Protein AF-A0A061R169-F1 (afdb_monomer)

Radius of gyration: 28.67 Å; Cα contacts (8 Å, |Δi|>4): 172; chains: 1; bounding box: 81×71×69 Å

Sequence (215 aa):
MASSGCDYGETTRTGFRELEKRYQLKREQIFRKRNGRQYGAGHRTCPTDFSDVLDLSLLELPDGESRASIDFSSSCPPTGLEDNRNNIPPSMKTAALLAAQHHVFSHTLPQFPGPVFSFRKLPGLYVFLRAVPPGLQGELLDCCLNWFPEPPSHSNHSARHGHLPGLWEAALRDLHLRQSERRVETTGTCGADKPRGLSNSVAWEPGVCYGCGCR

Solvent-accessible surface area (backbone atoms only — not comparable to full-atom values): 14438 Å² total; per-residue (Å²): 137,84,83,80,73,79,74,73,71,77,70,75,75,46,73,63,60,54,51,53,62,57,64,47,88,46,71,46,74,39,72,44,77,58,96,90,42,76,43,84,72,50,71,45,75,53,88,68,82,57,87,88,57,81,52,70,75,75,68,61,60,95,77,81,68,76,90,44,83,72,69,83,82,64,92,72,84,86,86,82,84,83,89,86,79,87,82,67,58,72,70,57,56,48,38,54,51,48,36,61,75,54,44,56,42,65,43,83,48,98,92,45,97,38,56,32,36,36,34,71,88,42,80,92,50,73,48,64,47,74,76,59,54,73,74,55,46,53,54,51,50,49,38,58,60,63,49,58,61,28,67,92,47,84,48,87,58,31,81,80,68,40,80,60,72,59,62,48,63,31,54,79,63,48,34,40,85,49,79,68,76,77,74,76,75,77,73,87,66,97,64,97,72,84,85,90,72,84,79,80,78,77,52,78,40,75,57,77,78,79,68,79,85,81,126

pLDDT: mean 75.93, std 19.82, range [36.94, 97.19]

Foldseek 3Di:
DDPPPPPPPPPPQDPVNVVVVLQPWDKDFDWDDDPNDIDGPDIDTDDRDCLLPADCVLQDDPPPPPPDVVVPVDDDDDDDDDDDDPPDPPSSVSNVVSCVVFVKDWDDDPVAPFIKIDTPVDPPDIDTPCRDPPVVVVVVVCCVQQPCLAPPHDDPCCVPPNGDHPPVVLVVQQWDKDQPPPPPPPPDDPDDDDDPDPDRDIDTDHDPPPPPPPD

Secondary structure (DSSP, 8-state):
--------------HHHHHHHHHSPPEEEEEEEETTEEEEEEEEEPPPP-TTS--GGGG--TTS-------TTS--------S--TTS-HHHHHHHHHHHHHTEEEEEETTEEEEEEEETTEEEEEEETT-S-HHHHHHHHHHHHHTTTSTTS--TTHHHH-----HHHHHHTTEEEE------------------------EEEE---------

Organism: NCBI:txid582737

Structure (mmCIF, N/CA/C/O backbone):
data_AF-A0A061R169-F1
#
_entry.id   AF-A0A061R169-F1
#
loop_
_atom_site.group_PDB
_atom_site.id
_atom_site.type_symbol
_atom_site.label_atom_id
_atom_site.label_alt_id
_atom_site.label_comp_id
_atom_site.label_asym_id
_atom_site.label_entity_id
_atom_site.label_seq_id
_atom_site.pdbx_PDB_ins_code
_atom_site.Cartn_x
_atom_site.Cartn_y
_atom_site.Cartn_z
_atom_site.occupancy
_atom_site.B_iso_or_equiv
_atom_site.auth_seq_id
_atom_site.auth_comp_id
_atom_site.auth_asym_id
_atom_site.auth_atom_id
_atom_site.pdbx_PDB_model_num
ATOM 1 N N . MET A 1 1 ? 18.051 -9.620 52.673 1.00 50.09 1 MET A N 1
ATOM 2 C CA . MET A 1 1 ? 17.846 -10.174 51.318 1.00 50.09 1 MET A CA 1
ATOM 3 C C . MET A 1 1 ? 17.164 -9.104 50.483 1.00 50.09 1 MET A C 1
ATOM 5 O O . MET A 1 1 ? 15.976 -8.882 50.656 1.00 50.09 1 MET A O 1
ATOM 9 N N . ALA A 1 2 ? 17.934 -8.356 49.692 1.00 44.12 2 ALA A N 1
ATOM 10 C CA . ALA A 1 2 ? 17.410 -7.279 48.858 1.00 44.12 2 ALA A CA 1
ATOM 11 C C . ALA A 1 2 ? 16.985 -7.864 47.507 1.00 44.12 2 ALA A C 1
ATOM 13 O O . ALA A 1 2 ? 17.826 -8.304 46.726 1.00 44.12 2 ALA A O 1
ATOM 14 N N . SER A 1 3 ? 15.675 -7.905 47.264 1.00 50.88 3 SER A N 1
ATOM 15 C CA . SER A 1 3 ? 15.110 -8.181 45.946 1.00 50.88 3 SER A CA 1
ATOM 16 C C . SER A 1 3 ? 15.385 -6.966 45.066 1.00 50.88 3 SER A C 1
ATOM 18 O O . SER A 1 3 ? 14.642 -5.987 45.101 1.00 50.88 3 SER A O 1
ATOM 20 N N . SER A 1 4 ? 16.495 -7.006 44.328 1.00 58.75 4 SER A N 1
ATOM 21 C CA . SER A 1 4 ? 16.785 -6.071 43.244 1.00 58.75 4 SER A CA 1
ATOM 22 C C . SER A 1 4 ? 15.788 -6.352 42.121 1.00 58.75 4 SER A C 1
ATOM 24 O O . SER A 1 4 ? 16.035 -7.150 41.221 1.00 58.75 4 SER A O 1
ATOM 26 N N . GLY A 1 5 ? 14.600 -5.762 42.247 1.00 49.97 5 GLY A N 1
ATOM 27 C CA . GLY A 1 5 ? 13.663 -5.641 41.147 1.00 49.97 5 GLY A CA 1
ATOM 28 C C . GLY A 1 5 ? 14.313 -4.734 40.119 1.00 49.97 5 GLY A C 1
ATOM 29 O O . GLY A 1 5 ? 14.394 -3.525 40.319 1.00 49.97 5 GLY A O 1
ATOM 30 N N . CYS A 1 6 ? 14.830 -5.329 39.050 1.00 42.22 6 CYS A N 1
ATOM 31 C CA . CYS A 1 6 ? 15.111 -4.628 37.812 1.00 42.22 6 CYS A CA 1
ATOM 32 C C . CYS A 1 6 ? 13.766 -4.139 37.269 1.00 42.22 6 CYS A C 1
ATOM 34 O O . CYS A 1 6 ? 13.093 -4.821 36.498 1.00 42.22 6 CYS A O 1
ATOM 36 N N . ASP A 1 7 ? 13.366 -2.970 37.760 1.00 47.97 7 ASP A N 1
ATOM 37 C CA . ASP A 1 7 ? 12.334 -2.129 37.189 1.00 47.97 7 ASP A CA 1
ATOM 38 C C . ASP A 1 7 ? 12.797 -1.806 35.765 1.00 47.97 7 ASP A C 1
ATOM 40 O O . ASP A 1 7 ? 13.638 -0.933 35.531 1.00 47.97 7 ASP A O 1
ATOM 44 N N . TYR A 1 8 ? 12.374 -2.636 34.808 1.00 55.66 8 TYR A N 1
ATOM 45 C CA . TYR A 1 8 ? 12.503 -2.344 33.389 1.00 55.66 8 TYR A CA 1
ATOM 46 C C . TYR A 1 8 ? 11.635 -1.122 33.160 1.00 55.66 8 TYR A C 1
ATOM 48 O O . TYR A 1 8 ? 10.447 -1.272 32.880 1.00 55.66 8 TYR A O 1
ATOM 56 N N . GLY A 1 9 ? 12.244 0.054 33.354 1.00 52.53 9 GLY A N 1
ATOM 57 C CA . GLY A 1 9 ? 11.595 1.349 33.273 1.00 52.53 9 GLY A CA 1
ATOM 58 C C . GLY A 1 9 ? 10.610 1.320 32.127 1.00 52.53 9 GLY A C 1
ATOM 59 O O . GLY A 1 9 ? 10.998 1.116 30.973 1.00 52.53 9 GLY A O 1
ATOM 60 N N . GLU A 1 10 ? 9.335 1.404 32.488 1.00 57.38 10 GLU A N 1
ATOM 61 C CA . GLU A 1 10 ? 8.213 1.401 31.577 1.00 57.38 10 GLU A CA 1
ATOM 62 C C . GLU A 1 10 ? 8.417 2.603 30.659 1.00 57.38 10 GLU A C 1
ATOM 64 O O . GLU A 1 10 ? 8.040 3.725 30.986 1.00 57.38 10 GLU A O 1
ATOM 69 N N . THR A 1 11 ? 9.147 2.405 29.551 1.00 65.06 11 THR A N 1
ATOM 70 C CA . THR A 1 11 ? 9.430 3.470 28.593 1.00 65.06 11 THR A CA 1
ATOM 71 C C . THR A 1 11 ? 8.071 3.957 28.162 1.00 65.06 11 THR A C 1
ATOM 73 O O . THR A 1 11 ? 7.356 3.205 27.487 1.00 65.06 11 THR A O 1
ATOM 76 N N . THR A 1 12 ? 7.705 5.151 28.623 1.00 63.66 12 THR A N 1
ATOM 77 C CA . THR A 1 12 ? 6.383 5.731 28.448 1.00 63.66 12 THR A CA 1
ATOM 78 C C . THR A 1 12 ? 6.026 5.552 26.986 1.00 63.66 12 THR A C 1
ATOM 80 O O . THR A 1 12 ? 6.732 6.052 26.103 1.00 63.66 12 THR A O 1
ATOM 83 N N . ARG A 1 13 ? 5.033 4.700 26.707 1.00 68.75 13 ARG A N 1
ATOM 84 C CA . ARG A 1 13 ? 4.672 4.407 25.324 1.00 68.75 13 ARG A CA 1
ATOM 85 C C . ARG A 1 13 ? 4.279 5.734 24.701 1.00 68.75 13 ARG A C 1
ATOM 87 O O . ARG A 1 13 ? 3.367 6.404 25.167 1.00 68.75 13 ARG A O 1
ATOM 94 N N . THR A 1 14 ? 5.019 6.144 23.679 1.00 86.19 14 THR A N 1
ATOM 95 C CA . THR A 1 14 ? 4.648 7.333 22.924 1.00 86.19 14 THR A CA 1
ATOM 96 C C . THR A 1 14 ? 3.290 7.068 22.279 1.00 86.19 14 THR A C 1
ATOM 98 O O . THR A 1 14 ? 3.020 5.935 21.870 1.00 86.19 14 THR A O 1
ATOM 101 N N . GLY A 1 15 ? 2.447 8.095 22.141 1.00 87.81 15 GLY A N 1
ATOM 102 C CA . GLY A 1 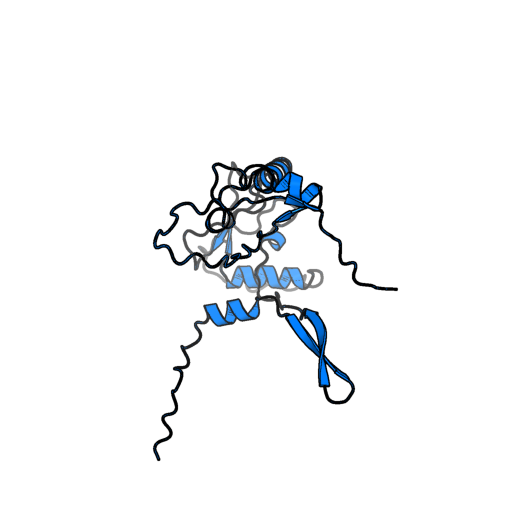15 ? 1.143 7.936 21.480 1.00 87.81 15 GLY A CA 1
ATOM 103 C C . GLY A 1 15 ? 1.262 7.289 20.091 1.00 87.81 15 GLY A C 1
ATOM 104 O O . GLY A 1 15 ? 0.416 6.491 19.702 1.00 87.81 15 GLY A O 1
ATOM 105 N N . PHE A 1 16 ? 2.379 7.524 19.389 1.00 90.12 16 PHE A N 1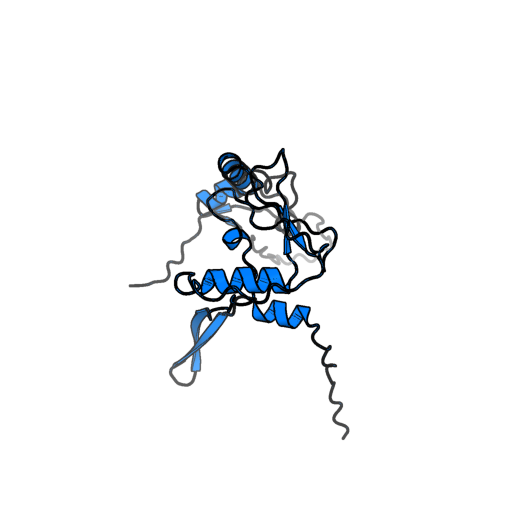
ATOM 106 C CA . PHE A 1 16 ? 2.706 6.843 18.134 1.00 90.12 16 PHE A CA 1
ATOM 107 C C . PHE A 1 16 ? 2.802 5.315 18.280 1.00 90.12 16 PHE A C 1
ATOM 109 O O . PHE A 1 16 ? 2.178 4.597 17.507 1.00 90.12 16 PHE A O 1
ATOM 116 N N . ARG A 1 17 ? 3.530 4.799 19.283 1.00 89.56 17 ARG A N 1
ATOM 117 C CA . ARG A 1 17 ? 3.673 3.347 19.505 1.00 89.56 17 ARG A CA 1
ATOM 118 C C . ARG A 1 17 ? 2.348 2.679 19.860 1.00 89.56 17 ARG A C 1
ATOM 120 O O . ARG A 1 17 ? 2.155 1.504 19.559 1.00 89.56 17 ARG A O 1
ATOM 127 N N . GLU A 1 18 ? 1.457 3.385 20.547 1.00 88.94 18 GLU A N 1
ATOM 128 C CA . GLU A 1 18 ? 0.130 2.859 20.873 1.00 88.94 18 GLU A CA 1
ATOM 129 C C . GLU A 1 18 ? -0.754 2.756 19.632 1.00 88.94 18 GLU A C 1
ATOM 131 O O . GLU A 1 18 ? -1.391 1.722 19.431 1.00 88.94 18 GLU A O 1
ATOM 136 N N . LEU A 1 19 ? -0.738 3.785 18.779 1.00 90.81 19 LEU A N 1
ATOM 137 C CA . LEU A 1 19 ? -1.451 3.786 17.502 1.00 90.81 19 LEU A CA 1
ATOM 138 C C . LEU A 1 19 ? -0.885 2.738 16.536 1.00 90.81 19 LEU A C 1
ATOM 140 O O . LEU A 1 19 ? -1.644 1.941 15.995 1.00 90.81 19 LEU A O 1
ATOM 144 N N . GLU A 1 20 ? 0.437 2.648 16.385 1.00 92.06 20 GLU A N 1
ATOM 145 C CA . GLU A 1 20 ? 1.092 1.616 15.569 1.00 92.06 20 GLU A CA 1
ATOM 146 C C . GLU A 1 20 ? 0.648 0.207 15.996 1.00 92.06 20 GLU A C 1
ATOM 148 O O . GLU A 1 20 ? 0.189 -0.589 15.175 1.00 92.06 20 GLU A O 1
ATOM 153 N N . LYS A 1 21 ? 0.685 -0.086 17.304 1.00 90.94 21 LYS A N 1
ATOM 154 C CA . LYS A 1 21 ? 0.223 -1.374 17.850 1.00 90.94 21 LYS A CA 1
ATOM 155 C C . LYS A 1 21 ? -1.276 -1.607 17.691 1.00 90.94 21 LYS A C 1
ATOM 157 O O . LYS A 1 21 ? -1.704 -2.763 17.670 1.00 90.94 21 LYS A O 1
ATOM 162 N N . ARG A 1 22 ? -2.084 -0.546 17.643 1.00 90.88 22 ARG A N 1
ATOM 163 C CA . ARG A 1 22 ? -3.529 -0.643 17.408 1.00 90.88 22 ARG A CA 1
ATOM 164 C C . ARG A 1 22 ? -3.810 -1.143 15.992 1.00 90.88 22 ARG A C 1
ATOM 166 O O . ARG A 1 22 ? -4.624 -2.052 15.859 1.00 90.88 22 ARG A O 1
ATOM 173 N N . TYR A 1 23 ? -3.110 -0.609 14.988 1.00 93.25 23 TYR A N 1
ATOM 174 C CA . TYR A 1 23 ? -3.346 -0.938 13.575 1.00 93.25 23 TYR A CA 1
ATOM 175 C C . TYR A 1 23 ? -2.537 -2.123 13.044 1.00 93.25 23 TYR A C 1
ATOM 177 O O . TYR A 1 23 ? -2.836 -2.640 11.967 1.00 93.25 23 TYR A O 1
ATOM 185 N N . GLN A 1 24 ? -1.527 -2.588 13.779 1.00 94.19 24 GLN A N 1
ATOM 186 C CA . GLN A 1 24 ? -0.780 -3.781 13.397 1.00 94.19 24 GLN A CA 1
ATOM 187 C C . GLN A 1 24 ? -1.698 -5.014 13.345 1.00 94.19 24 GLN A C 1
ATOM 189 O O . GLN A 1 24 ? -2.482 -5.261 14.263 1.00 94.19 24 GLN A O 1
ATOM 194 N N . LEU A 1 25 ? -1.580 -5.819 12.282 1.00 92.00 25 LEU A N 1
ATOM 195 C CA . LEU A 1 25 ? -2.362 -7.045 12.120 1.00 92.00 25 LEU A CA 1
ATOM 196 C C . LEU A 1 25 ? -2.095 -8.013 13.282 1.00 92.00 25 LEU A C 1
ATOM 198 O O . LEU A 1 25 ? -0.978 -8.511 13.445 1.00 92.00 25 LEU A O 1
ATOM 202 N N . LYS A 1 26 ? -3.132 -8.320 14.067 1.00 91.44 26 LYS A N 1
ATOM 203 C CA . LYS A 1 26 ? -3.029 -9.238 15.207 1.00 91.44 26 LYS A CA 1
ATOM 204 C C . LYS A 1 26 ? -3.331 -10.662 14.765 1.00 91.44 26 LYS A C 1
ATOM 206 O O . LYS A 1 26 ? -4.420 -10.962 14.276 1.00 91.44 26 LYS A O 1
ATOM 211 N N . ARG A 1 27 ? -2.354 -11.548 14.958 1.00 94.31 27 ARG A N 1
ATOM 212 C CA . ARG A 1 27 ? -2.506 -12.993 14.773 1.00 94.31 27 ARG A CA 1
ATOM 213 C C . ARG A 1 27 ? -2.386 -13.680 16.125 1.00 94.31 27 ARG A C 1
ATOM 215 O O . ARG A 1 27 ? -1.347 -13.601 16.771 1.00 94.31 27 ARG A O 1
ATOM 222 N N . GLU A 1 28 ? -3.447 -14.356 16.537 1.00 94.31 28 GLU A N 1
ATOM 223 C CA . GLU A 1 28 ? -3.493 -15.149 17.760 1.00 94.31 28 GLU A CA 1
ATOM 224 C C . GLU A 1 28 ? -3.199 -16.609 17.432 1.00 94.31 28 GLU A C 1
ATOM 226 O O . GLU A 1 28 ? -3.838 -17.203 16.563 1.00 94.31 28 GLU A O 1
ATOM 231 N N . GLN A 1 29 ? -2.233 -17.210 18.121 1.00 95.88 29 GLN A N 1
ATOM 232 C CA . GLN A 1 29 ? -1.982 -18.639 17.994 1.00 95.88 29 GLN A CA 1
ATOM 233 C C . GLN A 1 29 ? -3.072 -19.414 18.743 1.00 95.88 29 GLN A C 1
ATOM 235 O O . GLN A 1 29 ? -3.263 -19.247 19.946 1.00 95.88 29 GLN A O 1
ATOM 240 N N . ILE A 1 30 ? -3.788 -20.281 18.031 1.00 96.44 30 ILE A N 1
ATOM 241 C CA . ILE A 1 30 ? -4.793 -21.158 18.628 1.00 96.44 30 ILE A CA 1
ATOM 242 C C . ILE A 1 30 ? -4.061 -22.365 19.199 1.00 96.44 30 ILE A C 1
ATOM 244 O O . ILE A 1 30 ? -3.432 -23.122 18.459 1.00 96.44 30 ILE A O 1
ATOM 248 N N . PHE A 1 31 ? -4.184 -22.590 20.502 1.00 95.75 31 PHE A N 1
ATOM 249 C CA . PHE A 1 31 ? -3.676 -23.796 21.146 1.00 95.75 31 PHE A CA 1
ATOM 250 C C . PHE A 1 31 ? -4.808 -24.798 21.369 1.00 95.75 31 PHE A C 1
ATOM 252 O O . PHE A 1 31 ? -5.892 -24.445 21.831 1.00 95.75 31 PHE A O 1
ATOM 259 N N . ARG A 1 32 ? -4.552 -26.072 21.068 1.00 94.62 32 ARG A N 1
ATOM 260 C CA . ARG A 1 32 ? -5.420 -27.196 21.445 1.00 94.62 32 ARG A CA 1
ATOM 261 C C . ARG A 1 32 ? -4.690 -28.081 22.441 1.00 94.62 32 ARG A C 1
ATOM 263 O O . ARG A 1 32 ? -3.473 -28.234 22.369 1.00 94.62 32 ARG A O 1
ATOM 270 N N . LYS A 1 33 ? -5.432 -28.687 23.366 1.00 96.94 33 LYS A N 1
ATOM 271 C CA . LYS A 1 33 ? -4.884 -29.620 24.355 1.00 96.94 33 LYS A CA 1
ATOM 272 C C . LYS A 1 33 ? -5.270 -31.050 23.977 1.00 96.94 33 LYS A C 1
ATOM 274 O O . LYS A 1 33 ? -6.450 -31.333 23.803 1.00 96.94 33 LYS A O 1
ATOM 279 N N . ARG A 1 34 ? -4.289 -31.951 23.864 1.00 94.25 34 ARG A N 1
ATOM 280 C CA . ARG A 1 34 ? -4.493 -33.396 23.653 1.00 94.25 34 ARG A CA 1
ATOM 281 C C . ARG A 1 34 ? -3.590 -34.163 24.613 1.00 94.25 34 ARG A C 1
ATOM 283 O O . ARG A 1 34 ? -2.396 -33.890 24.676 1.00 94.25 34 ARG A O 1
ATOM 290 N N . ASN A 1 35 ? -4.157 -35.100 25.373 1.00 94.69 35 ASN A N 1
ATOM 291 C CA . ASN A 1 35 ? -3.430 -35.924 26.351 1.00 94.69 35 ASN A CA 1
ATOM 292 C C . ASN A 1 35 ? -2.566 -35.096 27.325 1.00 94.69 35 ASN A C 1
ATOM 294 O O . ASN A 1 35 ? -1.401 -35.398 27.559 1.00 94.69 35 ASN A O 1
ATOM 298 N N . GLY A 1 36 ? -3.107 -33.987 27.837 1.00 95.31 36 GLY A N 1
ATOM 299 C CA . GLY A 1 36 ? -2.387 -33.111 28.768 1.00 95.31 36 GLY A CA 1
ATOM 300 C C . GLY A 1 36 ? -1.379 -32.147 28.128 1.00 95.31 36 GLY A C 1
ATOM 301 O O . GLY A 1 36 ? -0.997 -31.184 28.785 1.00 95.31 36 GLY A O 1
ATOM 302 N N . ARG A 1 37 ? -1.009 -32.327 26.853 1.00 94.19 37 ARG A N 1
ATOM 303 C CA . ARG A 1 37 ? -0.040 -31.480 26.138 1.00 94.19 37 ARG A CA 1
ATOM 304 C C . ARG A 1 37 ? -0.745 -30.448 25.251 1.00 94.19 37 ARG A C 1
ATOM 306 O O . ARG A 1 37 ? -1.746 -30.764 24.605 1.00 94.19 37 ARG A O 1
ATOM 313 N N . GLN A 1 38 ? -0.249 -29.210 25.253 1.00 93.81 38 GLN A N 1
ATOM 314 C CA . GLN A 1 38 ? -0.710 -28.141 24.360 1.00 93.81 38 GLN A CA 1
ATOM 315 C C . GLN A 1 38 ? 0.055 -28.201 23.036 1.00 93.81 38 GLN A C 1
ATOM 317 O O . GLN A 1 38 ? 1.274 -28.344 23.029 1.00 93.81 38 GLN A O 1
ATOM 322 N N . TYR A 1 39 ? -0.662 -28.068 21.926 1.00 94.00 39 TYR A N 1
ATOM 323 C CA . TYR A 1 39 ? -0.102 -28.019 20.580 1.00 94.00 39 TYR A CA 1
ATOM 324 C C . TYR A 1 39 ? -0.723 -26.854 19.810 1.00 94.00 39 TYR A C 1
ATOM 326 O O . TYR A 1 39 ? -1.900 -26.533 20.000 1.00 94.00 39 TYR A O 1
ATOM 334 N N . GLY A 1 40 ? 0.061 -26.227 18.933 1.00 93.81 40 GLY A N 1
ATOM 335 C CA . GLY A 1 40 ? -0.437 -25.198 18.024 1.00 93.81 40 GLY A CA 1
ATOM 336 C C . GLY A 1 40 ? -1.398 -25.810 17.006 1.00 93.81 40 GLY A C 1
ATOM 337 O O . GLY A 1 40 ? -1.033 -26.727 16.280 1.00 93.81 40 GLY A O 1
ATOM 338 N N . ALA A 1 41 ? -2.630 -25.315 16.971 1.00 92.75 41 ALA A N 1
ATOM 339 C CA . ALA A 1 41 ? -3.688 -25.767 16.073 1.00 92.75 41 ALA A CA 1
ATOM 340 C C . ALA A 1 41 ? -3.920 -24.824 14.884 1.00 92.75 41 ALA A C 1
ATOM 342 O O . ALA A 1 41 ? -4.753 -25.116 14.030 1.00 92.75 41 ALA A O 1
ATOM 343 N N . GLY A 1 42 ? -3.216 -23.693 14.845 1.00 94.12 42 GLY A N 1
ATOM 344 C CA . GLY A 1 42 ? -3.299 -22.703 13.779 1.00 94.12 42 GLY A CA 1
ATOM 345 C C . GLY A 1 42 ? -3.163 -21.285 14.315 1.00 94.12 42 GLY A C 1
ATOM 346 O O . GLY A 1 42 ? -2.804 -21.073 15.474 1.00 94.12 42 GLY A O 1
ATOM 347 N N . HIS A 1 43 ? -3.483 -20.319 13.461 1.00 96.25 43 HIS A N 1
ATOM 348 C CA . HIS A 1 43 ? -3.536 -18.908 13.815 1.00 96.25 43 HIS A CA 1
ATOM 349 C C . HIS A 1 43 ? -4.911 -18.350 13.462 1.00 96.25 43 HIS A C 1
ATOM 351 O O . HIS A 1 43 ? -5.477 -18.698 12.426 1.00 96.25 43 HIS A O 1
ATOM 357 N N . ARG A 1 44 ? -5.434 -17.472 14.310 1.00 95.19 44 ARG A N 1
ATOM 358 C CA . ARG A 1 44 ? -6.609 -16.657 14.033 1.00 95.19 44 ARG A CA 1
ATOM 359 C C . ARG A 1 44 ? -6.153 -15.233 13.770 1.00 95.19 44 ARG A C 1
ATOM 361 O O . ARG A 1 44 ? -5.452 -14.652 14.591 1.00 95.19 44 ARG A O 1
ATOM 368 N N . THR A 1 45 ? -6.563 -14.664 12.647 1.00 96.25 45 THR A N 1
ATOM 369 C CA . THR A 1 45 ? -6.403 -13.228 12.410 1.00 96.25 45 THR A CA 1
ATOM 370 C C . THR A 1 45 ? -7.564 -12.504 13.077 1.00 96.25 45 THR A C 1
ATOM 372 O O . THR A 1 45 ? -8.724 -12.797 12.783 1.00 96.25 45 THR A O 1
ATOM 375 N N . CYS A 1 46 ? -7.261 -11.591 13.993 1.00 93.06 46 CYS A N 1
ATOM 376 C CA . CYS A 1 46 ? -8.269 -10.753 14.629 1.00 93.06 46 CYS A CA 1
ATOM 377 C C . CYS A 1 46 ? -8.553 -9.537 13.737 1.00 93.06 46 CYS A C 1
ATOM 379 O O . CYS A 1 46 ? -7.613 -8.997 13.149 1.00 93.06 46 CYS A O 1
ATOM 381 N N . PRO A 1 47 ? -9.822 -9.110 13.603 1.00 93.56 47 PRO A N 1
ATOM 382 C CA . PRO A 1 47 ? -10.147 -7.915 12.838 1.00 93.56 47 PRO A CA 1
ATOM 383 C C . PRO A 1 47 ? -9.499 -6.688 13.490 1.00 93.56 47 PRO A C 1
ATOM 385 O O . PRO A 1 47 ? -9.530 -6.536 14.713 1.00 93.56 47 PRO A O 1
ATOM 388 N N . THR A 1 48 ? -8.911 -5.828 12.664 1.00 92.75 48 THR A N 1
ATOM 389 C CA . THR A 1 48 ? -8.385 -4.525 13.078 1.00 92.75 48 THR A CA 1
ATOM 390 C C . THR A 1 48 ? -9.459 -3.472 12.828 1.00 92.75 48 THR A C 1
ATOM 392 O O . THR A 1 48 ? -10.074 -3.465 11.763 1.00 92.75 48 THR A O 1
ATOM 395 N N . ASP A 1 49 ? -9.701 -2.609 13.813 1.00 88.69 49 ASP A N 1
ATOM 396 C CA . ASP A 1 49 ? -10.604 -1.470 13.655 1.00 88.69 49 ASP A CA 1
ATOM 397 C C . ASP A 1 49 ? -9.909 -0.362 12.851 1.00 88.69 49 ASP A C 1
ATOM 399 O O . ASP A 1 49 ? -8.784 0.026 13.168 1.00 88.69 49 ASP A O 1
ATOM 403 N N . PHE A 1 50 ? -10.581 0.116 11.804 1.00 90.62 50 PHE A N 1
ATOM 404 C CA . PHE A 1 50 ? -10.121 1.192 10.923 1.00 90.62 50 PHE A CA 1
ATOM 405 C C . PHE A 1 50 ? -11.082 2.389 10.928 1.00 90.62 50 PHE A C 1
ATOM 407 O O . PHE A 1 50 ? -11.008 3.241 10.049 1.00 90.62 50 PHE A O 1
ATOM 414 N N . SER A 1 51 ? -12.010 2.455 11.887 1.00 87.50 51 SER A N 1
ATOM 415 C CA . SER A 1 51 ? -13.029 3.509 11.959 1.00 87.50 51 SER A CA 1
ATOM 416 C C . SER A 1 51 ? -12.454 4.919 12.133 1.00 87.50 51 SER A C 1
ATOM 418 O O . SER A 1 51 ? -13.082 5.888 11.712 1.00 87.50 51 SER A O 1
ATOM 420 N N . ASP A 1 52 ? -11.260 5.034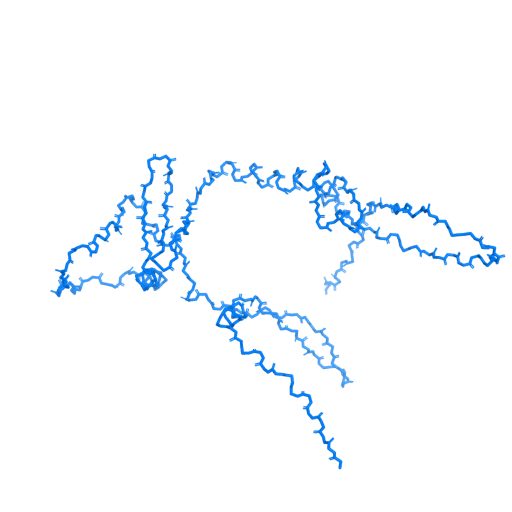 12.714 1.00 86.31 52 ASP A N 1
ATOM 421 C CA . ASP A 1 52 ? -10.500 6.273 12.894 1.00 86.31 52 ASP A CA 1
ATOM 422 C C . ASP A 1 52 ? -9.424 6.492 11.809 1.00 86.31 52 ASP A C 1
ATOM 424 O O . ASP A 1 52 ? -8.693 7.484 11.855 1.00 8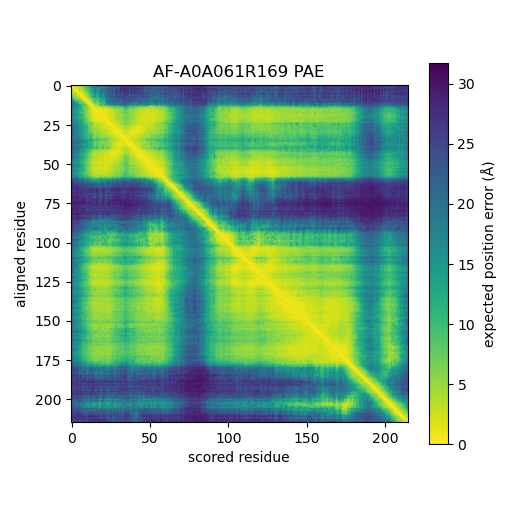6.31 52 ASP A O 1
ATOM 428 N N . VAL A 1 53 ? -9.339 5.611 10.802 1.00 90.00 53 VAL A N 1
ATOM 429 C CA . VAL A 1 53 ? -8.449 5.788 9.649 1.00 90.00 53 VAL A CA 1
ATOM 430 C C . VAL A 1 53 ? -9.131 6.649 8.594 1.00 90.00 53 VAL A C 1
ATOM 432 O O . VAL A 1 53 ? -10.221 6.353 8.109 1.00 90.00 53 VAL A O 1
ATOM 435 N N . LEU A 1 54 ? -8.453 7.728 8.210 1.00 89.31 54 LEU A N 1
ATOM 436 C CA . LEU A 1 54 ? -8.920 8.628 7.170 1.00 89.31 54 LEU A CA 1
ATOM 437 C C . LEU A 1 54 ? -8.686 8.022 5.779 1.00 89.31 54 LEU A C 1
ATOM 439 O O . LEU A 1 54 ? -7.554 7.977 5.298 1.00 89.31 54 LEU A O 1
ATOM 443 N N . ASP A 1 55 ? -9.769 7.624 5.115 1.00 89.50 55 ASP A N 1
ATOM 444 C CA . ASP A 1 55 ? -9.752 7.236 3.706 1.00 89.50 55 ASP A CA 1
ATOM 445 C C . ASP A 1 55 ? -10.059 8.445 2.810 1.00 89.50 55 ASP A C 1
ATOM 447 O O . ASP A 1 55 ? -11.201 8.894 2.690 1.00 89.50 55 ASP A O 1
ATOM 451 N N . LEU A 1 56 ? -9.014 8.982 2.180 1.00 89.44 56 LEU A N 1
ATOM 452 C CA . LEU A 1 56 ? -9.111 10.141 1.291 1.00 89.44 56 LEU A CA 1
ATOM 453 C C . LEU A 1 56 ? -9.848 9.827 -0.017 1.00 89.44 56 LEU A C 1
ATOM 455 O O . LEU A 1 56 ? -10.366 10.744 -0.648 1.00 89.44 56 LEU A O 1
ATOM 459 N N . SER A 1 57 ? -9.922 8.555 -0.425 1.00 88.25 57 SER A N 1
ATOM 460 C CA . SER A 1 57 ? -10.621 8.174 -1.657 1.00 88.25 57 SER A CA 1
ATOM 461 C C . SER A 1 57 ? -12.133 8.369 -1.543 1.00 88.25 57 SER A C 1
ATOM 463 O O . SER A 1 57 ? -12.794 8.659 -2.534 1.00 88.25 57 SER A O 1
ATOM 465 N N . LEU A 1 58 ? -12.677 8.307 -0.323 1.00 86.56 58 LEU A N 1
ATOM 466 C CA . LEU A 1 58 ? -14.091 8.571 -0.042 1.00 86.56 58 LEU A CA 1
ATOM 467 C C . LEU A 1 58 ? -14.445 10.065 -0.061 1.00 86.56 58 LEU A C 1
ATOM 469 O O . LEU A 1 58 ? -15.625 10.410 -0.000 1.00 86.56 58 LEU A O 1
ATOM 473 N N . LEU A 1 59 ? -13.441 10.946 -0.110 1.00 82.56 59 LEU A N 1
ATOM 474 C CA . LEU A 1 59 ? -13.629 12.393 -0.244 1.00 82.56 59 LEU A CA 1
ATOM 475 C C . LEU A 1 59 ? -13.708 12.831 -1.713 1.00 82.56 59 LEU A C 1
ATOM 477 O O . LEU A 1 59 ? -14.044 13.983 -1.985 1.00 82.56 59 LEU A O 1
ATOM 481 N N . GLU A 1 60 ? -13.422 11.930 -2.659 1.00 73.25 60 GLU A N 1
ATOM 482 C CA . GLU A 1 60 ? -13.683 12.156 -4.078 1.00 73.25 60 GLU A CA 1
ATOM 483 C C . GLU A 1 60 ? -15.197 12.132 -4.322 1.00 73.25 60 GLU A C 1
ATOM 485 O O . GLU A 1 60 ? -15.835 11.080 -4.274 1.00 73.25 60 GLU A O 1
ATOM 490 N N . LEU A 1 61 ? -15.793 13.299 -4.576 1.00 60.97 61 LEU A N 1
ATOM 491 C CA . LEU A 1 61 ? -17.165 13.362 -5.072 1.00 60.97 61 LEU A CA 1
ATOM 492 C C . LEU A 1 61 ? -17.184 12.980 -6.564 1.00 60.97 61 LEU A C 1
ATOM 494 O O . LEU A 1 61 ? -16.305 13.417 -7.310 1.00 60.97 61 LEU A O 1
ATOM 498 N N . PRO A 1 62 ? -18.177 12.192 -7.012 1.00 55.88 62 PRO A N 1
ATOM 499 C CA . PRO A 1 62 ? -18.193 11.598 -8.350 1.00 55.88 62 PRO A CA 1
ATOM 500 C C . PRO A 1 62 ? -18.287 12.592 -9.522 1.00 55.88 62 PRO A C 1
ATOM 502 O O . PRO A 1 62 ? -17.981 12.199 -10.643 1.00 55.88 62 PRO A O 1
ATOM 505 N N . ASP A 1 63 ? -18.616 13.868 -9.293 1.00 52.09 63 ASP A N 1
ATOM 506 C CA . ASP A 1 63 ? -19.047 14.766 -10.379 1.00 52.09 63 ASP A CA 1
ATOM 507 C C . ASP A 1 63 ? -18.148 15.991 -10.622 1.00 52.09 63 ASP A C 1
ATOM 509 O O . ASP A 1 63 ? -18.579 16.969 -11.226 1.00 52.09 63 ASP A O 1
ATOM 513 N N . GLY A 1 64 ? -16.891 15.993 -10.165 1.00 49.12 64 GLY A N 1
ATOM 514 C CA . GLY A 1 64 ? -15.963 17.105 -10.450 1.00 49.12 64 GLY A CA 1
ATOM 515 C C . GLY A 1 64 ? -16.332 18.444 -9.788 1.00 49.12 64 GLY A C 1
ATOM 516 O O . GLY A 1 64 ? -15.568 19.406 -9.873 1.00 49.12 64 GLY A O 1
ATOM 517 N N . GLU A 1 65 ? -17.446 18.510 -9.056 1.00 45.09 65 GLU A N 1
ATOM 518 C CA . GLU A 1 65 ? -17.739 19.590 -8.123 1.00 45.09 65 GLU A CA 1
ATOM 519 C C . GLU A 1 65 ? -16.910 19.389 -6.856 1.00 45.09 65 GLU A C 1
ATOM 521 O O . GLU A 1 65 ? -17.292 18.706 -5.901 1.00 45.09 65 GLU A O 1
ATOM 526 N N . SER A 1 66 ? -15.732 20.005 -6.860 1.00 43.88 66 SER A N 1
ATOM 527 C CA . SER A 1 66 ? -14.894 20.166 -5.681 1.00 43.88 66 SER A CA 1
ATOM 528 C C . SER A 1 66 ? -15.648 21.012 -4.641 1.00 43.88 66 SER A C 1
ATOM 530 O O . SER A 1 66 ? -15.502 22.232 -4.574 1.00 43.88 66 SER A O 1
ATOM 532 N N . ARG A 1 67 ? -16.503 20.393 -3.814 1.00 42.94 67 ARG A N 1
ATOM 533 C CA . ARG A 1 67 ? -17.022 21.035 -2.596 1.00 42.94 67 ARG A CA 1
ATOM 534 C C . ARG A 1 67 ? -15.885 21.107 -1.587 1.00 42.94 67 ARG A C 1
ATOM 536 O O . ARG A 1 67 ? -15.809 20.247 -0.720 1.00 42.94 67 ARG A O 1
ATOM 543 N N . ALA A 1 68 ? -15.019 22.111 -1.734 1.00 40.16 68 ALA A N 1
ATOM 544 C CA . ALA A 1 68 ? -14.329 22.823 -0.655 1.00 40.16 68 ALA A CA 1
ATOM 545 C C . ALA A 1 68 ? -13.028 23.489 -1.140 1.00 40.16 68 ALA A C 1
ATOM 547 O O . ALA A 1 68 ? -11.939 23.101 -0.727 1.00 40.16 68 ALA A O 1
ATOM 548 N N . SER A 1 69 ? -13.127 24.631 -1.821 1.00 40.47 69 SER A N 1
ATOM 549 C CA . SER A 1 69 ? -12.475 25.787 -1.202 1.00 40.47 69 SER A CA 1
ATOM 550 C C . SER A 1 69 ? -13.379 26.202 -0.040 1.00 40.47 69 SER A C 1
ATOM 552 O O . SER A 1 69 ? -14.253 27.056 -0.182 1.00 40.47 69 SER A O 1
ATOM 554 N N . ILE A 1 70 ? -13.260 25.532 1.111 1.00 42.88 70 ILE A N 1
ATOM 555 C CA . ILE A 1 70 ? -13.764 26.135 2.345 1.00 42.88 70 ILE A CA 1
ATOM 556 C C . ILE A 1 70 ? -12.757 27.239 2.649 1.00 42.88 70 ILE A C 1
ATOM 558 O O . ILE A 1 70 ? -11.770 27.026 3.354 1.00 42.88 70 ILE A O 1
ATOM 562 N N . ASP A 1 71 ? -12.982 28.400 2.039 1.00 37.97 71 ASP A N 1
ATOM 563 C CA . ASP A 1 71 ? -12.333 29.634 2.438 1.00 37.97 71 ASP A CA 1
ATOM 564 C C . ASP A 1 71 ? -12.771 29.917 3.875 1.00 37.97 71 ASP A C 1
ATOM 566 O O . ASP A 1 71 ? -13.841 30.454 4.151 1.00 37.97 71 ASP A O 1
ATOM 570 N N . PHE A 1 72 ? -11.926 29.529 4.828 1.00 43.91 72 PHE A N 1
ATOM 571 C CA . PHE A 1 72 ? -12.092 29.840 6.249 1.00 43.91 72 PHE A CA 1
ATOM 572 C C . PHE A 1 72 ? -11.763 31.313 6.565 1.00 43.91 72 PHE A C 1
ATOM 574 O O . PHE A 1 72 ? -11.473 31.653 7.711 1.00 43.91 72 PHE A O 1
ATOM 581 N N . SER A 1 73 ? -11.794 32.198 5.563 1.00 41.03 73 SER A N 1
ATOM 582 C CA . SER A 1 73 ? -11.595 33.637 5.737 1.00 41.03 73 SER A CA 1
ATOM 583 C C . SER A 1 73 ? -12.875 34.385 6.124 1.00 41.03 73 SER A C 1
ATOM 585 O O . SER A 1 73 ? -12.773 35.529 6.559 1.00 41.03 73 SER A O 1
ATOM 587 N N . SER A 1 74 ? -14.067 33.772 6.066 1.00 41.47 74 SER A N 1
ATOM 588 C CA . SER A 1 74 ? -15.288 34.422 6.558 1.00 41.47 74 SER A CA 1
ATOM 589 C C . SER A 1 74 ? -15.713 33.888 7.924 1.00 41.47 74 SER A C 1
ATOM 591 O O . SER A 1 74 ? -16.234 32.781 8.067 1.00 41.47 74 SER A O 1
ATOM 593 N N . SER A 1 75 ? -15.524 34.725 8.937 1.00 42.78 75 SER A N 1
ATOM 594 C CA . SER A 1 75 ? -16.196 34.647 10.225 1.00 42.78 75 SER A CA 1
ATOM 595 C C . SER A 1 75 ? -17.718 34.648 10.034 1.00 42.78 75 SER A C 1
ATOM 597 O O . SER A 1 75 ? -18.268 35.702 9.740 1.00 42.78 75 SER A O 1
ATOM 599 N N . CYS A 1 76 ? -18.385 33.500 10.171 1.00 36.94 76 CYS A N 1
ATOM 600 C CA . CYS A 1 76 ? -19.772 33.376 10.653 1.00 36.94 76 CYS A CA 1
ATOM 601 C C . CYS A 1 76 ? -20.207 31.897 10.669 1.00 36.94 76 CYS A C 1
ATOM 603 O O . CYS A 1 76 ? -19.982 31.191 9.686 1.00 36.94 76 CYS A O 1
ATOM 605 N N . PRO A 1 77 ? -20.869 31.406 11.733 1.00 43.34 77 PRO A N 1
ATOM 606 C CA . PRO A 1 77 ? -21.548 30.117 11.698 1.00 43.34 77 PRO A CA 1
ATOM 607 C C . PRO A 1 77 ? -22.918 30.256 11.003 1.00 43.34 77 PRO A C 1
ATOM 609 O O . PRO A 1 77 ? -23.725 31.083 11.431 1.00 43.34 77 PRO A O 1
ATOM 612 N N . PRO A 1 78 ? -23.243 29.456 9.970 1.00 42.97 78 PRO A N 1
ATOM 613 C CA . PRO A 1 78 ? -24.609 29.366 9.478 1.00 42.97 78 PRO A CA 1
ATOM 614 C C . PRO A 1 78 ? -25.426 28.466 10.413 1.00 42.97 78 PRO A C 1
ATOM 616 O O . PRO A 1 78 ? -25.389 27.237 10.340 1.00 42.97 78 PRO A O 1
ATOM 619 N N . THR A 1 79 ? -26.174 29.090 11.317 1.00 47.56 79 THR A N 1
ATOM 620 C CA . THR A 1 79 ? -27.328 28.477 11.983 1.00 47.56 79 THR A CA 1
ATOM 621 C C . THR A 1 79 ? -28.465 28.363 10.971 1.00 47.56 79 THR A C 1
ATOM 623 O O . THR A 1 79 ? -29.054 29.373 10.601 1.00 47.56 79 THR A O 1
ATOM 626 N N . GLY A 1 80 ? -28.773 27.142 10.531 1.00 46.44 80 GLY A N 1
ATOM 627 C CA . GLY A 1 80 ? -30.008 26.846 9.799 1.00 46.44 80 GLY A CA 1
ATOM 628 C C . GLY A 1 80 ? -29.800 26.093 8.489 1.00 46.44 80 GLY A C 1
ATOM 629 O O . GLY A 1 80 ? -29.923 26.668 7.415 1.00 46.44 80 GLY A O 1
ATOM 630 N N . LEU A 1 81 ? -29.527 24.791 8.578 1.00 41.84 81 LEU A N 1
ATOM 631 C CA . LEU A 1 81 ? -29.844 23.852 7.500 1.00 41.84 81 LEU A CA 1
ATOM 632 C C . LEU A 1 81 ? -30.131 22.483 8.128 1.00 41.84 81 LEU A C 1
ATOM 634 O O . LEU A 1 81 ? -29.275 21.594 8.176 1.00 41.84 81 LEU A O 1
ATOM 638 N N . GLU A 1 82 ? -31.324 22.366 8.702 1.00 56.94 82 GLU A N 1
ATOM 639 C CA . GLU A 1 82 ? -31.913 21.071 9.023 1.00 56.94 82 GLU A CA 1
ATOM 640 C C . GLU A 1 82 ? -32.584 20.495 7.764 1.00 56.94 82 GLU A C 1
ATOM 642 O O . GLU A 1 82 ? -33.004 21.231 6.875 1.00 56.94 82 GLU A O 1
ATOM 647 N N . ASP A 1 83 ? -32.631 19.164 7.709 1.00 49.84 83 ASP A N 1
ATOM 648 C CA . ASP A 1 83 ? -33.477 18.354 6.826 1.00 49.84 83 ASP A CA 1
ATOM 649 C C . ASP A 1 83 ? -33.038 18.078 5.381 1.00 49.84 83 ASP A C 1
ATOM 651 O O . ASP A 1 83 ? -33.745 18.381 4.427 1.00 49.84 83 ASP A O 1
ATOM 655 N N . ASN A 1 84 ? -31.924 17.336 5.226 1.00 49.19 84 ASN A N 1
ATOM 656 C CA . ASN A 1 84 ? -31.883 16.181 4.299 1.00 49.19 84 ASN A CA 1
ATOM 657 C C . ASN A 1 84 ? -30.695 15.210 4.560 1.00 49.19 84 ASN A C 1
ATOM 659 O O . ASN A 1 84 ? -29.840 14.988 3.705 1.00 49.19 84 ASN A O 1
ATOM 663 N N . ARG A 1 85 ? -30.564 14.653 5.779 1.00 49.38 85 ARG A N 1
ATOM 664 C CA . ARG A 1 85 ? -29.382 13.850 6.209 1.00 49.38 85 ARG A CA 1
ATOM 665 C C . ARG A 1 85 ? -29.557 12.319 6.179 1.00 49.38 85 ARG A C 1
ATOM 667 O O . ARG A 1 85 ? -28.661 11.596 6.637 1.00 49.38 85 ARG A O 1
ATOM 674 N N . ASN A 1 86 ? -30.665 11.803 5.645 1.00 53.31 86 ASN A N 1
ATOM 675 C CA . ASN A 1 86 ? -31.056 10.402 5.866 1.00 53.31 86 ASN A CA 1
ATOM 676 C C . ASN A 1 86 ? -30.561 9.381 4.828 1.00 53.31 86 ASN A C 1
ATOM 678 O O . ASN A 1 86 ? -30.701 8.193 5.083 1.00 53.31 86 ASN A O 1
ATOM 682 N N . ASN A 1 87 ? -29.905 9.795 3.737 1.00 54.84 87 ASN A N 1
ATOM 683 C CA . ASN A 1 87 ? -29.437 8.860 2.694 1.00 54.84 87 ASN A CA 1
ATOM 684 C C . ASN A 1 87 ? -27.914 8.768 2.516 1.00 54.84 87 ASN A C 1
ATOM 686 O O . ASN A 1 87 ? -27.448 8.123 1.582 1.00 54.84 87 ASN A O 1
ATOM 690 N N . ILE A 1 88 ? -27.115 9.372 3.400 1.00 52.41 88 ILE A N 1
ATOM 691 C CA . ILE A 1 88 ? -25.654 9.225 3.320 1.00 52.41 88 ILE A CA 1
ATOM 692 C C . ILE A 1 88 ? -25.249 7.952 4.083 1.00 52.41 88 ILE A C 1
ATOM 694 O O . ILE A 1 88 ? -25.544 7.874 5.285 1.00 52.41 88 ILE A O 1
ATOM 698 N N . PRO A 1 89 ? -24.580 6.973 3.438 1.00 55.56 89 PRO A N 1
ATOM 699 C CA . PRO A 1 89 ? -24.132 5.754 4.099 1.00 55.56 89 PRO A CA 1
ATOM 700 C C . PRO A 1 89 ? -23.217 6.086 5.289 1.00 55.56 89 PRO A C 1
ATOM 702 O O . PRO A 1 89 ? -22.446 7.050 5.231 1.00 55.56 89 PRO A O 1
ATOM 705 N N . PRO A 1 90 ? -23.283 5.305 6.383 1.00 60.09 90 PRO A N 1
ATOM 706 C CA . PRO A 1 90 ? -22.565 5.607 7.621 1.00 60.09 90 PRO A CA 1
ATOM 707 C C . PRO A 1 90 ? -21.046 5.750 7.425 1.00 60.09 90 PRO A C 1
ATOM 709 O O . PRO A 1 90 ? -20.434 6.564 8.107 1.00 60.09 90 PRO A O 1
ATOM 712 N N . SER A 1 91 ? -20.450 5.053 6.451 1.00 57.59 91 SER A N 1
ATOM 713 C CA . SER A 1 91 ? -19.018 5.151 6.128 1.00 57.59 91 SER A CA 1
ATOM 714 C C . SER A 1 91 ? -18.589 6.532 5.609 1.00 57.59 91 SER A C 1
ATOM 716 O O . SER A 1 91 ? -17.530 7.025 5.993 1.00 57.59 91 SER A O 1
ATOM 718 N N . MET A 1 92 ? -19.414 7.202 4.795 1.00 55.06 92 MET A N 1
ATOM 719 C CA . MET A 1 92 ? -19.084 8.526 4.242 1.00 55.06 92 MET A CA 1
ATOM 720 C C . MET A 1 92 ? -19.244 9.648 5.273 1.00 55.06 92 MET A C 1
ATOM 722 O O . MET A 1 92 ? -18.506 10.633 5.235 1.00 55.06 92 MET A O 1
ATOM 726 N N . LYS A 1 93 ? -20.167 9.489 6.235 1.00 60.97 93 LYS A N 1
ATOM 727 C CA . LYS A 1 93 ? -20.314 10.440 7.349 1.00 60.97 93 LYS A CA 1
ATOM 728 C C . LYS A 1 93 ? -19.048 10.474 8.205 1.00 60.97 93 LYS A C 1
ATOM 730 O O . LYS A 1 93 ? -18.625 11.556 8.595 1.00 60.97 93 LYS A O 1
ATOM 735 N N . THR A 1 94 ? -18.415 9.326 8.439 1.00 69.19 94 THR A N 1
ATOM 736 C CA . THR A 1 94 ? -17.182 9.239 9.233 1.00 69.19 94 THR A CA 1
ATOM 737 C C . THR A 1 94 ? -15.998 9.892 8.526 1.00 69.19 94 THR A C 1
ATOM 739 O O . THR A 1 94 ? -15.315 10.708 9.134 1.00 69.19 94 THR A O 1
ATOM 742 N N . ALA A 1 95 ? -15.789 9.613 7.234 1.00 68.00 95 ALA A N 1
ATOM 743 C CA . ALA A 1 95 ? -14.664 10.175 6.483 1.00 68.00 95 ALA A CA 1
ATOM 744 C C . ALA A 1 95 ? -14.724 11.710 6.393 1.00 68.00 95 ALA A C 1
ATOM 746 O O . ALA A 1 95 ? -13.730 12.380 6.664 1.00 68.00 95 ALA A O 1
ATOM 747 N N . ALA A 1 96 ? -15.896 12.280 6.092 1.00 69.81 96 ALA A N 1
ATOM 748 C CA . ALA A 1 96 ? -16.075 13.732 6.041 1.00 69.81 96 ALA A CA 1
ATOM 749 C C . ALA A 1 96 ? -15.894 14.396 7.419 1.00 69.81 96 ALA A C 1
ATOM 751 O O . ALA A 1 96 ? -15.308 15.474 7.523 1.00 69.81 96 ALA A O 1
ATOM 752 N N . LEU A 1 97 ? -16.364 13.746 8.488 1.00 74.00 97 LEU A N 1
ATOM 753 C CA . LEU A 1 97 ? -16.247 14.256 9.856 1.00 74.00 97 LEU A CA 1
ATOM 754 C C . LEU A 1 97 ? -14.792 14.196 10.345 1.00 74.00 97 LEU A C 1
ATOM 756 O O . LEU A 1 97 ? -14.300 15.172 10.911 1.00 74.00 97 LEU A O 1
ATOM 760 N N . LEU A 1 98 ? -14.070 13.115 10.034 1.00 73.56 98 LEU A N 1
ATOM 761 C CA . LEU A 1 98 ? -12.630 13.009 10.270 1.00 73.56 98 LEU A CA 1
ATOM 762 C C . LEU A 1 98 ? -11.857 14.049 9.451 1.00 73.56 98 LEU A C 1
ATOM 764 O O . LEU A 1 98 ? -11.011 14.749 10.000 1.00 73.56 98 LEU A O 1
ATOM 768 N N . ALA A 1 99 ? -12.169 14.223 8.167 1.00 75.69 99 ALA A N 1
ATOM 769 C CA . ALA A 1 99 ? -11.526 15.237 7.331 1.00 75.69 99 ALA A CA 1
ATOM 770 C C . ALA A 1 99 ? -11.710 16.653 7.906 1.00 75.69 99 ALA A C 1
ATOM 772 O O . ALA A 1 99 ? -10.747 17.422 7.983 1.00 75.69 99 ALA A O 1
ATOM 773 N N . ALA A 1 100 ? -12.916 16.972 8.388 1.00 75.81 100 ALA A N 1
ATOM 774 C CA . ALA A 1 100 ? -13.201 18.231 9.069 1.00 75.81 100 ALA A CA 1
ATOM 775 C C . ALA A 1 100 ? -12.407 18.369 10.381 1.00 75.81 100 ALA A C 1
ATOM 777 O O . ALA A 1 100 ? -11.792 19.409 10.622 1.00 75.81 100 ALA A O 1
ATOM 778 N N . GLN A 1 101 ? -12.351 17.315 11.202 1.00 80.31 101 GLN A N 1
ATOM 779 C CA . GLN A 1 101 ? -11.590 17.292 12.456 1.00 80.31 101 GLN A CA 1
ATOM 780 C C . GLN A 1 101 ? -10.077 17.456 12.234 1.00 80.31 101 GLN A C 1
ATOM 782 O O . GLN A 1 101 ? -9.381 18.097 13.030 1.00 80.31 101 GLN A O 1
ATOM 787 N N . HIS A 1 102 ? -9.558 16.882 11.150 1.00 75.44 102 HIS A N 1
ATOM 788 C CA . HIS A 1 102 ? -8.143 16.920 10.794 1.00 75.44 102 HIS A CA 1
ATOM 789 C C . HIS A 1 102 ? -7.762 18.123 9.920 1.00 75.44 102 HIS A C 1
ATOM 791 O O . HIS A 1 102 ? -6.574 18.301 9.641 1.00 75.44 102 HIS A O 1
ATOM 797 N N . HIS A 1 103 ? -8.725 18.986 9.568 1.00 85.62 103 HIS A N 1
ATOM 798 C CA . HIS A 1 103 ? -8.537 20.141 8.687 1.00 85.62 103 HIS A CA 1
ATOM 799 C C . HIS A 1 103 ? -7.786 19.758 7.404 1.00 85.62 103 HIS A C 1
ATOM 801 O O . HIS A 1 103 ? -6.686 20.250 7.128 1.00 85.62 103 HIS A O 1
ATOM 807 N N . VAL A 1 104 ? -8.375 18.813 6.675 1.00 89.25 104 VAL A N 1
ATOM 808 C CA . VAL A 1 104 ? -7.888 18.349 5.376 1.00 89.25 104 VAL A CA 1
ATOM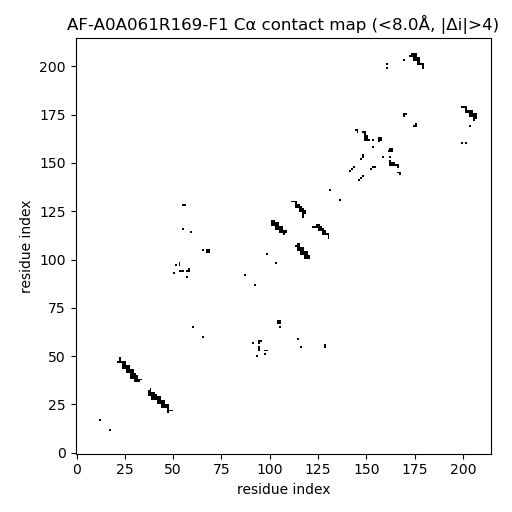 809 C C . VAL A 1 104 ? -8.401 19.292 4.293 1.00 89.25 104 VAL A C 1
ATOM 811 O O . VAL A 1 104 ? -9.584 19.628 4.272 1.00 89.25 104 VAL A O 1
ATOM 814 N N . PHE A 1 105 ? -7.516 19.706 3.393 1.00 89.06 105 PHE A N 1
ATOM 815 C CA . PHE A 1 105 ? -7.838 20.566 2.258 1.00 89.06 105 PHE A CA 1
ATOM 816 C C . PHE A 1 105 ? -7.674 19.783 0.961 1.00 89.06 105 PHE A C 1
ATOM 818 O O . PHE A 1 105 ? -6.694 19.054 0.823 1.00 89.06 105 PHE A O 1
ATOM 825 N N . SER A 1 106 ? -8.609 19.948 0.026 1.00 90.50 106 SER A N 1
ATOM 826 C CA . SER A 1 106 ? -8.530 19.381 -1.322 1.00 90.50 106 SER A CA 1
ATOM 827 C C . SER A 1 106 ? -8.118 20.466 -2.312 1.00 90.50 106 SER A C 1
ATOM 829 O O . SER A 1 106 ? -8.650 21.574 -2.281 1.00 90.50 106 SER A O 1
ATOM 831 N N . HIS A 1 107 ? -7.176 20.142 -3.187 1.00 90.06 107 HIS A N 1
ATOM 832 C CA . HIS A 1 107 ? -6.647 21.015 -4.226 1.00 90.06 107 HIS A CA 1
ATOM 833 C C . HIS A 1 107 ? -6.808 20.340 -5.583 1.00 90.06 107 HIS A C 1
ATOM 835 O O . HIS A 1 107 ? -6.610 19.130 -5.720 1.00 90.06 107 HIS A O 1
ATOM 841 N N . THR A 1 108 ? -7.100 21.141 -6.602 1.00 89.88 108 THR A N 1
ATOM 842 C CA . THR A 1 108 ? -7.099 20.717 -8.005 1.00 89.88 108 THR A CA 1
ATOM 843 C C . THR A 1 108 ? -5.911 21.371 -8.695 1.00 89.88 108 THR A C 1
ATOM 845 O O . THR A 1 108 ? -5.747 22.588 -8.615 1.00 89.88 108 THR A O 1
ATOM 848 N N . LEU A 1 109 ? -5.065 20.580 -9.359 1.00 90.31 109 LEU A N 1
ATOM 849 C CA . LEU A 1 109 ? -3.888 21.094 -10.062 1.00 90.31 109 LEU A CA 1
ATOM 850 C C . LEU A 1 109 ? -4.077 20.964 -11.582 1.00 90.31 109 LEU A C 1
ATOM 852 O O . LEU A 1 109 ? -4.470 19.895 -12.040 1.00 90.31 109 LEU A O 1
ATOM 856 N N . PRO A 1 110 ? -3.733 21.985 -12.392 1.00 88.19 110 PRO A N 1
ATOM 857 C CA . PRO A 1 110 ? -3.986 21.963 -13.839 1.00 88.19 110 PRO A CA 1
ATOM 858 C C . PRO A 1 110 ? -3.336 20.803 -14.608 1.00 88.19 110 PRO A C 1
ATOM 860 O O . PRO A 1 110 ? -3.828 20.410 -15.658 1.00 88.19 110 PRO A O 1
ATOM 863 N N . GLN A 1 111 ? -2.217 20.271 -14.111 1.00 89.44 111 GLN A N 1
ATOM 864 C CA . GLN A 1 111 ? -1.442 19.212 -14.774 1.00 89.44 111 GLN A CA 1
ATOM 865 C C . GLN A 1 111 ? -1.686 17.825 -14.168 1.00 89.44 111 GLN A C 1
ATOM 867 O O . GLN A 1 111 ? -1.002 16.868 -14.522 1.00 89.44 111 GLN A O 1
ATOM 872 N N . PHE A 1 112 ? -2.623 17.714 -13.225 1.00 87.00 112 PHE A N 1
ATOM 873 C CA . PHE A 1 112 ? -2.842 16.495 -12.466 1.00 87.00 112 PHE A CA 1
ATOM 874 C C . PHE A 1 112 ? -4.333 16.139 -12.453 1.00 87.00 112 PHE A C 1
ATOM 876 O O . PHE A 1 112 ? -5.136 16.927 -11.960 1.00 87.00 112 PHE A O 1
ATOM 883 N N . PRO A 1 113 ? -4.725 14.966 -12.977 1.00 85.00 113 PRO A N 1
ATOM 884 C CA . PRO A 1 113 ? -6.137 14.619 -13.120 1.00 85.00 113 PRO A CA 1
ATOM 885 C C . PRO A 1 113 ? -6.818 14.245 -11.794 1.00 85.00 113 PRO A C 1
ATOM 887 O O . PRO A 1 113 ? -8.044 14.199 -11.740 1.00 85.00 113 PRO A O 1
ATOM 890 N N . GLY A 1 114 ? -6.054 13.938 -10.741 1.00 86.88 114 GLY A N 1
ATOM 891 C CA . GLY A 1 114 ? -6.588 13.529 -9.440 1.00 86.88 114 GLY A CA 1
ATOM 892 C C . GLY A 1 114 ? -6.724 14.680 -8.434 1.00 86.88 114 GLY A C 1
ATOM 893 O O . GLY A 1 114 ? -6.199 15.774 -8.648 1.00 86.88 114 GLY A O 1
ATOM 894 N N . PRO A 1 115 ? -7.395 14.452 -7.296 1.00 90.81 115 PRO A N 1
ATOM 895 C CA . PRO A 1 115 ? -7.348 15.383 -6.176 1.00 90.81 115 PRO A CA 1
ATOM 896 C C . PRO A 1 115 ? -5.984 15.330 -5.476 1.00 90.81 115 PRO A C 1
ATOM 898 O O . PRO A 1 115 ? -5.327 14.283 -5.394 1.00 90.81 115 PRO A O 1
ATOM 901 N N . VAL A 1 116 ? -5.583 16.465 -4.910 1.00 93.31 116 VAL A N 1
ATOM 902 C CA . VAL A 1 116 ? -4.402 16.569 -4.051 1.00 93.31 116 VAL A CA 1
ATOM 903 C C . VAL A 1 116 ? -4.839 17.040 -2.680 1.00 93.31 116 VAL A C 1
ATOM 905 O O . VAL A 1 116 ? -5.478 18.077 -2.557 1.00 93.31 116 VAL A O 1
ATOM 908 N N . PHE A 1 117 ? -4.477 16.304 -1.637 1.00 94.06 117 PHE A N 1
ATOM 909 C CA . PHE A 1 117 ? -4.852 16.637 -0.269 1.00 94.06 117 PHE A CA 1
ATOM 910 C C . PHE A 1 117 ? -3.676 17.224 0.505 1.00 94.06 117 PHE A C 1
ATOM 912 O O . PHE A 1 117 ? -2.553 16.731 0.395 1.00 94.06 117 PHE A O 1
ATOM 919 N N . SER A 1 118 ? -3.937 18.246 1.319 1.00 94.75 118 SER A N 1
ATOM 920 C CA . SER A 1 118 ? -2.986 18.774 2.304 1.00 94.75 118 SER A CA 1
ATOM 921 C C . SER A 1 118 ? -3.611 18.860 3.697 1.00 94.75 118 SER A C 1
ATOM 923 O O . SER A 1 118 ? -4.831 18.810 3.857 1.00 94.75 118 SER A O 1
ATOM 925 N N . PHE A 1 119 ? -2.771 18.969 4.729 1.00 92.62 119 PHE A N 1
ATOM 926 C CA . PHE A 1 119 ? -3.190 18.854 6.128 1.00 92.62 119 PHE A CA 1
ATOM 927 C C . PHE A 1 119 ? -2.738 20.067 6.940 1.00 92.62 119 PHE A C 1
ATOM 929 O O . PHE A 1 119 ? -1.544 20.355 7.015 1.00 92.62 119 PHE A O 1
ATOM 936 N N . ARG A 1 120 ? -3.663 20.741 7.641 1.00 91.50 120 ARG A N 1
ATOM 937 C CA . ARG A 1 120 ? -3.337 21.945 8.439 1.00 91.50 120 ARG A CA 1
ATOM 938 C C . ARG A 1 120 ? -2.234 21.717 9.472 1.00 91.50 120 ARG A C 1
ATOM 940 O O . ARG A 1 120 ? -1.393 22.583 9.683 1.00 91.50 120 ARG A O 1
ATOM 947 N N . LYS A 1 121 ? -2.279 20.573 10.159 1.00 91.69 121 LYS A N 1
ATOM 948 C CA . LYS A 1 121 ? -1.336 20.235 11.238 1.00 91.69 121 LYS A CA 1
ATOM 949 C C . LYS A 1 121 ? -0.003 19.682 10.720 1.00 91.69 121 LYS A C 1
ATOM 951 O O . LYS A 1 121 ? 0.914 19.526 11.518 1.00 91.69 121 LYS A O 1
ATOM 956 N N . LEU A 1 122 ? 0.099 19.378 9.424 1.00 92.56 122 LEU A N 1
ATOM 957 C CA . LEU A 1 122 ? 1.280 18.782 8.794 1.00 92.56 122 LEU A CA 1
ATOM 958 C C . LEU A 1 122 ? 1.653 19.586 7.536 1.00 92.56 122 LEU A C 1
ATOM 960 O O . LEU A 1 122 ? 1.470 19.103 6.415 1.00 92.56 122 LEU A O 1
ATOM 964 N N . PRO A 1 123 ? 2.141 20.832 7.697 1.00 93.44 123 PRO A N 1
ATOM 965 C CA . PRO A 1 123 ? 2.569 21.637 6.560 1.00 93.44 123 PRO A CA 1
ATOM 966 C C . PRO A 1 123 ? 3.695 20.926 5.796 1.00 93.44 123 PRO A C 1
ATOM 968 O O . PRO A 1 123 ? 4.618 20.380 6.397 1.00 93.44 123 PRO A O 1
ATOM 971 N N . GLY A 1 124 ? 3.606 20.928 4.465 1.00 94.62 124 GLY A N 1
ATOM 972 C CA . GLY A 1 124 ? 4.556 20.247 3.577 1.00 94.62 124 GLY A CA 1
ATOM 973 C C . GLY A 1 124 ? 4.175 18.811 3.203 1.00 94.62 124 GLY A C 1
ATOM 974 O O . GLY A 1 124 ? 4.755 18.271 2.265 1.00 94.62 124 GLY A O 1
ATOM 975 N N . LEU A 1 125 ? 3.181 18.206 3.866 1.00 95.62 125 LEU A N 1
ATOM 976 C CA . LEU A 1 125 ? 2.639 16.911 3.458 1.00 95.62 125 LEU A CA 1
ATOM 977 C C . LEU A 1 125 ? 1.538 17.091 2.406 1.00 95.62 125 LEU A C 1
ATOM 979 O O . LEU A 1 125 ? 0.515 17.726 2.673 1.00 95.62 125 LEU A O 1
ATOM 983 N N . TYR A 1 126 ? 1.735 16.459 1.250 1.00 95.62 126 TYR A N 1
ATOM 984 C CA . TYR A 1 126 ? 0.752 16.376 0.173 1.00 95.62 126 TYR A CA 1
ATOM 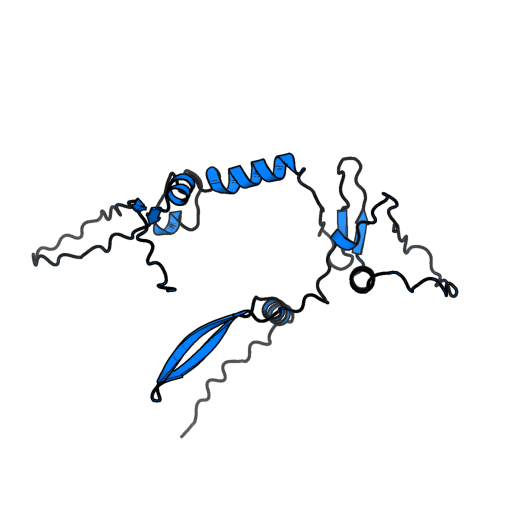985 C C . TYR A 1 126 ? 0.494 14.918 -0.191 1.00 95.62 126 TYR A C 1
ATOM 987 O O . TYR A 1 126 ? 1.432 14.130 -0.313 1.00 95.62 126 TYR A O 1
ATOM 995 N N . VAL A 1 127 ? -0.774 14.567 -0.385 1.00 95.25 127 VAL A N 1
ATOM 996 C CA . VAL A 1 127 ? -1.184 13.230 -0.822 1.00 95.25 127 VAL A CA 1
ATOM 997 C C . VAL A 1 127 ? -1.900 13.345 -2.157 1.00 95.25 127 VAL A C 1
ATOM 999 O O . VAL A 1 127 ? -2.941 13.989 -2.257 1.00 95.25 127 VAL A O 1
ATOM 1002 N N . PHE A 1 128 ? -1.331 12.712 -3.177 1.00 94.44 128 PHE A N 1
ATOM 1003 C CA . PHE A 1 128 ? -1.856 12.695 -4.536 1.00 94.44 128 PHE A CA 1
ATOM 1004 C C . PHE A 1 128 ? -2.572 11.370 -4.762 1.00 94.44 128 PHE A C 1
ATOM 1006 O O . PHE A 1 128 ? -1.928 10.316 -4.801 1.00 94.44 128 PHE A O 1
ATOM 1013 N N . LEU A 1 129 ? -3.895 11.399 -4.909 1.00 91.69 129 LEU A N 1
ATOM 1014 C CA . LEU A 1 129 ? -4.617 10.182 -5.265 1.00 91.69 129 LEU A CA 1
ATOM 1015 C C . LEU A 1 129 ? -4.508 9.938 -6.765 1.00 91.69 129 LEU A C 1
ATOM 1017 O O . LEU A 1 129 ? -4.572 10.867 -7.567 1.00 91.69 129 LEU A O 1
ATOM 1021 N N . ARG A 1 130 ? -4.328 8.664 -7.133 1.00 87.31 130 ARG A N 1
ATOM 1022 C CA . ARG A 1 130 ? -4.225 8.214 -8.533 1.00 87.31 130 ARG A CA 1
ATOM 1023 C C . ARG A 1 130 ? -3.138 8.948 -9.320 1.00 87.31 130 ARG A C 1
ATOM 1025 O O . ARG A 1 130 ? -3.314 9.266 -10.491 1.00 87.31 130 ARG A O 1
ATOM 1032 N N . ALA A 1 131 ? -1.996 9.189 -8.673 1.00 91.94 131 ALA A N 1
ATOM 1033 C CA . ALA A 1 131 ? -0.925 9.957 -9.295 1.00 91.94 131 ALA A CA 1
ATOM 1034 C C . ALA A 1 131 ? -0.286 9.299 -10.511 1.00 91.94 131 ALA A C 1
ATOM 1036 O O . ALA A 1 131 ? 0.267 9.971 -11.378 1.00 91.94 131 ALA A O 1
ATOM 1037 N N . VAL A 1 132 ? -0.400 7.980 -10.570 1.00 91.44 132 VAL A N 1
ATOM 1038 C CA . VAL A 1 132 ? 0.085 7.165 -11.667 1.00 91.44 132 VAL A CA 1
ATOM 1039 C C . VAL A 1 132 ? -1.128 6.700 -12.476 1.00 91.44 132 VAL A C 1
ATOM 1041 O O . VAL A 1 132 ? -2.026 6.079 -11.896 1.00 91.44 132 VAL A O 1
ATOM 1044 N N . PRO A 1 133 ? -1.181 6.956 -13.795 1.00 90.94 133 PRO A N 1
ATOM 1045 C CA . PRO A 1 133 ? -2.222 6.415 -14.664 1.00 90.94 133 PRO A CA 1
ATOM 1046 C C . PRO A 1 133 ? -2.276 4.879 -14.601 1.00 90.94 133 PRO A C 1
ATOM 1048 O O . PRO A 1 133 ? -1.218 4.256 -14.514 1.00 90.94 133 PRO A O 1
ATOM 1051 N N . PRO A 1 134 ? -3.455 4.235 -14.711 1.00 88.38 134 PRO A N 1
ATOM 1052 C CA . PRO A 1 134 ? -3.574 2.778 -14.582 1.00 88.38 134 PRO A CA 1
ATOM 1053 C C . PRO A 1 134 ? -2.661 1.968 -15.515 1.00 88.38 134 PRO A C 1
ATOM 1055 O O . PRO A 1 134 ? -2.103 0.964 -15.086 1.00 88.38 134 PRO A O 1
ATOM 1058 N N . GLY A 1 135 ? -2.453 2.423 -16.758 1.00 91.38 135 GLY A N 1
ATOM 1059 C CA . GLY A 1 135 ? -1.523 1.769 -17.691 1.00 91.38 135 GLY A CA 1
ATOM 1060 C C . GLY A 1 135 ? -0.083 1.746 -17.166 1.00 91.38 135 GLY A C 1
ATOM 1061 O O . GLY A 1 135 ? 0.557 0.700 -17.152 1.00 91.38 135 GLY A O 1
ATOM 1062 N N . LEU A 1 136 ? 0.378 2.872 -16.615 1.00 95.12 136 LEU A N 1
ATOM 1063 C CA . LEU A 1 136 ? 1.721 3.000 -16.049 1.00 95.12 136 LEU A CA 1
ATOM 1064 C C . LEU A 1 136 ? 1.860 2.285 -14.693 1.00 95.12 136 LEU A C 1
ATOM 1066 O O . LEU A 1 136 ? 2.956 1.869 -14.333 1.00 95.12 136 LEU A O 1
ATOM 1070 N N . GLN A 1 137 ? 0.771 2.099 -13.936 1.00 95.19 137 GLN A N 1
ATOM 1071 C CA . GLN A 1 137 ? 0.811 1.316 -12.691 1.00 95.19 137 GLN A CA 1
ATOM 1072 C C . GLN A 1 137 ? 1.244 -0.129 -12.961 1.00 95.19 137 GLN A C 1
ATOM 1074 O O . GLN A 1 137 ? 2.085 -0.652 -12.234 1.00 95.19 137 GLN A O 1
ATOM 1079 N N . GLY A 1 138 ? 0.699 -0.752 -14.011 1.00 95.38 138 GLY A N 1
ATOM 1080 C CA . GLY A 1 138 ? 1.074 -2.107 -14.415 1.00 95.38 138 GLY A CA 1
ATOM 1081 C C . GLY A 1 138 ? 2.542 -2.202 -14.829 1.00 95.38 138 GLY A C 1
ATOM 1082 O O . GLY A 1 138 ? 3.254 -3.070 -14.338 1.00 95.38 138 GLY A O 1
ATOM 1083 N N . GLU A 1 139 ? 3.012 -1.265 -15.656 1.00 97.19 139 GLU A N 1
ATOM 1084 C CA . GLU A 1 139 ? 4.416 -1.197 -16.090 1.00 97.19 139 GLU A CA 1
ATOM 1085 C C . GLU A 1 139 ? 5.386 -1.001 -14.915 1.00 97.19 139 GLU A C 1
ATOM 1087 O O . GLU A 1 139 ? 6.409 -1.679 -14.828 1.00 97.19 139 GLU A O 1
ATOM 1092 N N . LEU A 1 140 ? 5.061 -0.109 -13.973 1.00 97.19 140 LEU A N 1
ATOM 1093 C CA . LEU A 1 140 ? 5.882 0.102 -12.781 1.00 97.19 140 LEU A CA 1
ATOM 1094 C C . LEU A 1 140 ? 5.903 -1.131 -11.879 1.00 97.19 140 LEU A C 1
ATOM 1096 O O . LEU A 1 140 ? 6.960 -1.463 -11.347 1.00 97.19 140 LEU A O 1
ATOM 1100 N N . LEU A 1 141 ? 4.765 -1.810 -11.707 1.00 96.00 141 LEU A N 1
ATOM 1101 C CA . LEU A 1 141 ? 4.700 -3.061 -10.952 1.00 96.00 141 LEU A CA 1
ATOM 1102 C C . LEU A 1 141 ? 5.547 -4.151 -11.613 1.00 96.00 141 LEU A C 1
ATOM 1104 O O . LEU A 1 141 ? 6.313 -4.813 -10.915 1.00 96.00 141 LEU A O 1
ATOM 1108 N N . ASP A 1 142 ? 5.467 -4.287 -12.936 1.00 95.75 142 ASP A N 1
ATOM 1109 C CA . ASP A 1 142 ? 6.294 -5.216 -13.706 1.00 95.75 142 ASP A CA 1
ATOM 1110 C C . ASP A 1 142 ? 7.788 -4.920 -13.502 1.00 95.75 142 ASP A C 1
ATOM 1112 O O . ASP A 1 142 ? 8.557 -5.796 -13.111 1.00 95.75 142 ASP A O 1
ATOM 1116 N N . CYS A 1 143 ? 8.188 -3.650 -13.606 1.00 96.62 143 CYS A N 1
ATOM 1117 C CA . CYS A 1 143 ? 9.567 -3.235 -13.348 1.00 96.62 143 CYS A CA 1
ATOM 1118 C C . CYS A 1 143 ? 9.998 -3.503 -11.897 1.00 96.62 143 CYS A C 1
ATOM 1120 O O . CYS A 1 143 ? 11.126 -3.934 -11.662 1.00 96.62 143 CYS A O 1
ATOM 1122 N N . CYS A 1 144 ? 9.120 -3.279 -10.914 1.00 96.44 144 CYS A N 1
ATOM 1123 C CA . CYS A 1 144 ? 9.417 -3.517 -9.499 1.00 96.44 144 CYS A CA 1
ATOM 1124 C C . CYS A 1 144 ? 9.626 -4.995 -9.167 1.00 96.44 144 CYS A C 1
ATOM 1126 O O . CYS A 1 144 ? 10.367 -5.296 -8.232 1.00 96.44 144 CYS A O 1
ATOM 1128 N N . LEU A 1 145 ? 8.972 -5.898 -9.896 1.00 94.12 145 LEU A N 1
ATOM 1129 C CA . LEU A 1 145 ? 9.070 -7.339 -9.675 1.00 94.12 145 LEU A CA 1
ATOM 1130 C C . LEU A 1 145 ? 10.175 -7.983 -10.518 1.00 94.12 145 LEU A C 1
ATOM 1132 O O . LEU A 1 145 ? 10.869 -8.865 -10.018 1.00 94.12 145 LEU A O 1
ATOM 1136 N N . ASN A 1 146 ? 10.371 -7.511 -11.751 1.00 94.75 146 ASN A N 1
ATOM 1137 C CA . ASN A 1 146 ? 11.231 -8.172 -12.734 1.00 94.75 146 ASN A CA 1
ATOM 1138 C C . ASN A 1 146 ? 12.587 -7.493 -12.920 1.00 94.75 146 ASN A C 1
ATOM 1140 O O . ASN A 1 146 ? 13.552 -8.165 -13.256 1.00 94.75 146 ASN A O 1
ATOM 1144 N N . TRP A 1 147 ? 12.673 -6.169 -12.756 1.00 95.31 147 TRP A N 1
ATOM 1145 C CA . TRP A 1 147 ? 13.859 -5.405 -13.160 1.00 95.31 147 TRP A CA 1
ATOM 1146 C C . TRP A 1 147 ? 14.600 -4.777 -11.982 1.00 95.31 147 TRP A C 1
ATOM 1148 O O . TRP A 1 147 ? 15.810 -4.927 -11.848 1.00 95.31 147 TRP A O 1
ATOM 1158 N N . PHE A 1 148 ? 13.902 -4.062 -11.099 1.00 95.56 148 PHE A N 1
ATOM 1159 C CA . PHE A 1 148 ? 14.529 -3.390 -9.956 1.00 95.56 148 PHE 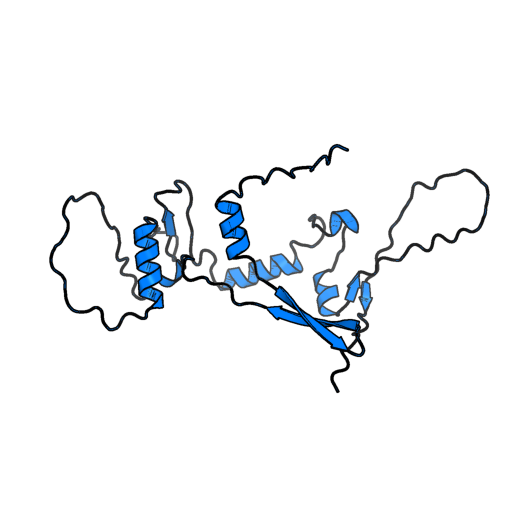A CA 1
ATOM 1160 C C . PHE A 1 148 ? 15.227 -4.337 -8.971 1.00 95.56 148 PHE A C 1
ATOM 1162 O O . PHE A 1 148 ? 16.248 -3.924 -8.419 1.00 95.56 148 PHE A O 1
ATOM 1169 N N . PRO A 1 149 ? 14.750 -5.576 -8.736 1.00 94.38 149 PRO A N 1
ATOM 1170 C CA . PRO A 1 149 ? 15.456 -6.523 -7.877 1.00 94.38 149 PRO A CA 1
ATOM 1171 C C . PRO A 1 149 ? 16.704 -7.134 -8.527 1.00 94.38 149 PRO A C 1
ATOM 1173 O O . PRO A 1 149 ? 17.535 -7.694 -7.808 1.00 94.38 149 PRO A O 1
ATOM 1176 N N . GLU A 1 150 ? 16.833 -7.050 -9.854 1.00 93.56 150 GLU A N 1
ATOM 1177 C CA . GLU A 1 150 ? 17.922 -7.680 -10.595 1.00 93.56 150 GLU A CA 1
ATOM 1178 C C . GLU A 1 150 ? 19.248 -6.914 -10.424 1.00 93.56 150 GLU A C 1
ATOM 1180 O O . GLU A 1 150 ? 19.267 -5.688 -10.245 1.00 93.56 150 GLU A O 1
ATOM 1185 N N . PRO A 1 151 ? 20.398 -7.610 -10.474 1.00 94.06 151 PRO A N 1
ATOM 1186 C CA . PRO A 1 151 ? 21.706 -6.959 -10.461 1.00 94.06 151 PRO A CA 1
ATOM 1187 C C . PRO A 1 151 ? 21.828 -5.925 -11.602 1.00 94.06 151 PRO A C 1
ATOM 1189 O O . PRO A 1 151 ? 21.369 -6.192 -12.711 1.00 94.06 151 PRO A O 1
ATOM 1192 N N . PRO A 1 152 ? 22.470 -4.759 -11.384 1.00 94.94 152 PRO A N 1
ATOM 1193 C CA . PRO A 1 152 ? 23.365 -4.421 -10.274 1.00 94.94 152 PRO A CA 1
ATOM 119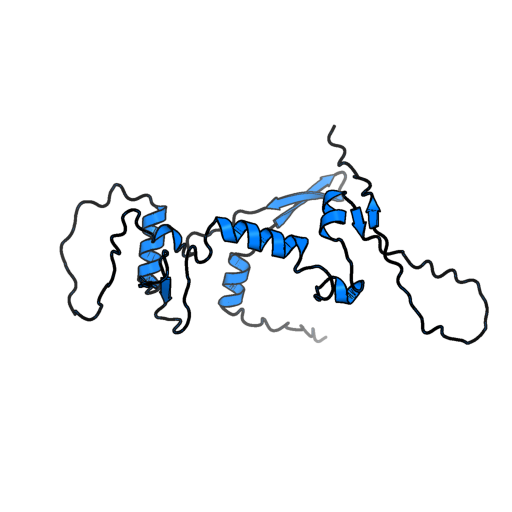4 C C . PRO A 1 152 ? 22.673 -3.833 -9.034 1.00 94.94 152 PRO A C 1
ATOM 1196 O O . PRO A 1 152 ? 23.363 -3.424 -8.101 1.00 94.94 152 PRO A O 1
ATOM 1199 N N . SER A 1 153 ? 21.341 -3.774 -8.990 1.00 95.69 153 SER A N 1
ATOM 1200 C CA . SER A 1 153 ? 20.630 -3.242 -7.827 1.00 95.69 153 SER A CA 1
ATOM 1201 C C . SER A 1 153 ? 20.913 -4.074 -6.573 1.00 95.69 153 SER A C 1
ATOM 1203 O O . SER A 1 153 ? 21.030 -5.302 -6.615 1.00 95.69 153 SER A O 1
ATOM 1205 N N . HIS A 1 154 ? 21.032 -3.397 -5.431 1.00 92.75 154 HIS A N 1
ATOM 1206 C CA . HIS A 1 154 ? 21.196 -4.051 -4.137 1.00 92.75 154 HIS A CA 1
ATOM 1207 C C . HIS A 1 154 ? 19.842 -4.222 -3.450 1.00 92.75 154 HIS A C 1
ATOM 1209 O O . HIS A 1 154 ? 19.105 -3.257 -3.262 1.00 92.75 154 HIS A O 1
ATOM 1215 N N . SER A 1 155 ? 19.553 -5.445 -3.012 1.00 91.31 155 SER A N 1
ATOM 1216 C CA . SER A 1 155 ? 18.392 -5.772 -2.184 1.00 91.31 155 SER A CA 1
ATOM 1217 C C . SER A 1 155 ? 18.821 -6.298 -0.811 1.00 91.31 155 SER A C 1
ATOM 1219 O O . SER A 1 155 ? 19.997 -6.579 -0.556 1.00 91.31 155 SER A O 1
ATOM 1221 N N . ASN A 1 156 ? 17.855 -6.483 0.092 1.00 90.94 156 ASN A N 1
ATOM 1222 C CA . ASN A 1 156 ? 18.066 -7.193 1.358 1.00 90.94 156 ASN A CA 1
ATOM 1223 C C . ASN A 1 156 ? 18.635 -8.616 1.153 1.00 90.94 156 ASN A C 1
ATOM 1225 O O . ASN A 1 156 ? 19.356 -9.112 2.020 1.00 90.94 156 ASN A O 1
ATOM 1229 N N . HIS A 1 157 ? 18.369 -9.257 0.008 1.00 86.75 157 HIS A N 1
ATOM 1230 C CA . HIS A 1 157 ? 18.950 -10.553 -0.348 1.00 86.75 157 HIS A CA 1
ATOM 1231 C C . HIS A 1 157 ? 20.433 -10.448 -0.719 1.00 86.75 157 HIS A C 1
ATOM 1233 O O . HIS A 1 157 ? 21.215 -11.321 -0.328 1.00 86.75 157 HIS A O 1
ATOM 1239 N N . SER A 1 158 ? 20.846 -9.362 -1.385 1.00 89.62 158 SER A N 1
ATOM 1240 C CA . SER A 1 158 ? 22.236 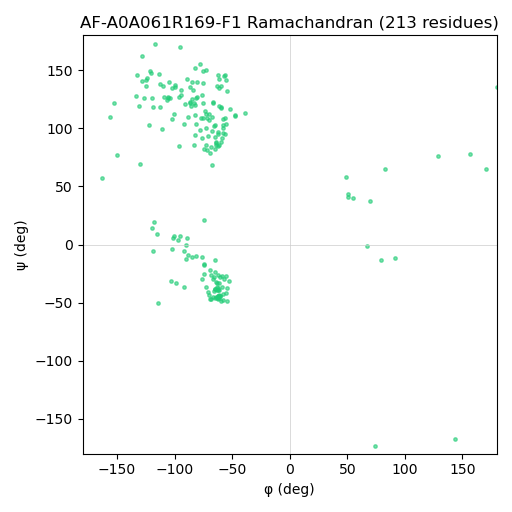-9.160 -1.814 1.00 89.62 158 SER A CA 1
ATOM 1241 C C . SER A 1 158 ? 23.226 -9.165 -0.652 1.00 89.62 158 SER A C 1
ATOM 1243 O O . SER A 1 158 ? 24.317 -9.716 -0.776 1.00 89.62 158 SER A O 1
ATOM 1245 N N . ALA A 1 159 ? 22.832 -8.617 0.501 1.00 86.44 159 ALA A N 1
ATOM 1246 C CA . ALA A 1 159 ? 23.679 -8.562 1.692 1.00 86.44 159 ALA A CA 1
ATOM 1247 C C . ALA A 1 159 ? 24.043 -9.952 2.248 1.00 86.44 159 ALA A C 1
ATOM 1249 O O . ALA A 1 159 ? 25.129 -10.135 2.794 1.00 86.44 159 ALA A O 1
ATOM 1250 N N . ARG A 1 160 ? 23.142 -10.937 2.121 1.00 86.69 160 ARG A N 1
ATOM 1251 C CA . ARG A 1 160 ? 23.333 -12.289 2.672 1.00 86.69 160 ARG A CA 1
ATOM 1252 C C . ARG A 1 160 ? 23.820 -13.296 1.632 1.00 86.69 160 ARG A C 1
ATOM 1254 O O . ARG A 1 160 ? 24.545 -14.224 1.985 1.00 86.69 160 ARG A O 1
ATOM 1261 N N . HIS A 1 161 ? 23.405 -13.138 0.378 1.00 86.62 161 HIS A N 1
ATOM 1262 C CA . HIS A 1 161 ? 23.582 -14.151 -0.665 1.00 86.62 161 HIS A CA 1
ATOM 1263 C C . HIS A 1 161 ? 24.429 -13.683 -1.853 1.00 86.62 161 HIS A C 1
ATOM 1265 O O . HIS A 1 161 ? 24.748 -14.497 -2.713 1.00 86.62 161 HIS A O 1
ATOM 1271 N N . GLY A 1 162 ? 24.824 -12.408 -1.896 1.00 89.88 162 GLY A N 1
ATOM 1272 C CA . GLY A 1 162 ? 25.359 -11.797 -3.109 1.00 89.88 162 GLY A CA 1
ATOM 1273 C C . GLY A 1 162 ? 24.258 -11.528 -4.138 1.00 89.88 162 GLY A C 1
ATOM 1274 O O . GLY A 1 162 ? 23.068 -11.668 -3.859 1.00 89.88 162 GLY A O 1
ATOM 1275 N N . HIS A 1 163 ? 24.648 -11.096 -5.332 1.00 91.56 163 HIS A N 1
ATOM 1276 C CA . HIS A 1 163 ? 23.702 -10.841 -6.416 1.00 91.56 163 HIS A CA 1
ATOM 1277 C C . HIS A 1 163 ? 23.050 -12.149 -6.887 1.00 91.56 163 HIS A C 1
ATOM 1279 O O . HIS A 1 163 ? 23.746 -13.082 -7.282 1.00 91.56 163 HIS A O 1
ATOM 1285 N N . LEU A 1 164 ? 21.717 -12.198 -6.835 1.00 90.12 164 LEU A N 1
ATOM 1286 C CA . LEU A 1 164 ? 20.904 -13.329 -7.277 1.00 90.12 164 LEU A CA 1
ATOM 1287 C C . LEU A 1 164 ? 20.140 -12.908 -8.535 1.00 90.12 164 LEU A C 1
ATOM 1289 O O . LEU A 1 164 ? 19.146 -12.201 -8.392 1.00 90.12 164 LEU A O 1
ATOM 1293 N N . PRO A 1 165 ? 20.603 -13.277 -9.739 1.00 93.38 165 PRO A N 1
ATOM 1294 C CA . PRO A 1 165 ? 19.864 -12.983 -10.953 1.00 93.38 165 PRO A CA 1
ATOM 1295 C C . PRO A 1 165 ? 18.695 -13.956 -11.149 1.00 93.38 165 PRO A C 1
ATOM 1297 O O . PRO A 1 165 ? 18.740 -15.105 -10.687 1.00 93.38 165 PRO A O 1
ATOM 1300 N N . GLY A 1 166 ? 17.692 -13.507 -11.895 1.00 93.19 166 GLY A N 1
ATOM 1301 C CA . GLY A 1 166 ? 16.542 -14.297 -12.322 1.00 93.19 166 GLY A CA 1
ATOM 1302 C C . GLY A 1 166 ? 15.590 -14.650 -11.183 1.00 93.19 166 GLY A C 1
ATOM 1303 O O . GLY A 1 166 ? 15.093 -15.779 -11.118 1.00 93.19 166 GLY A O 1
ATOM 1304 N N . LEU A 1 167 ? 15.381 -13.724 -10.238 1.00 92.69 167 LEU A N 1
ATOM 1305 C CA . LEU A 1 167 ? 14.499 -13.948 -9.084 1.00 92.69 167 LEU A CA 1
ATOM 1306 C C . LEU A 1 167 ? 13.059 -14.210 -9.528 1.00 92.69 167 LEU A C 1
ATOM 1308 O O . LEU A 1 167 ? 12.382 -15.079 -8.972 1.00 92.69 167 LEU A O 1
ATOM 1312 N N . TRP A 1 168 ? 12.606 -13.481 -10.547 1.00 93.81 168 TRP A N 1
ATOM 1313 C CA . TRP A 1 168 ? 11.267 -13.638 -11.095 1.00 93.81 168 TRP A CA 1
ATOM 1314 C C . TRP A 1 168 ? 11.095 -14.975 -11.822 1.00 93.81 168 TRP A C 1
ATOM 1316 O O . TRP A 1 168 ? 10.144 -15.709 -11.552 1.00 93.81 168 TRP A O 1
ATOM 1326 N N . GLU A 1 169 ? 12.040 -15.363 -12.683 1.00 94.81 169 GLU A N 1
ATOM 1327 C CA . GLU A 1 169 ? 12.010 -16.652 -13.380 1.00 94.81 169 GLU A CA 1
ATOM 1328 C C . GLU A 1 169 ? 12.081 -17.828 -12.407 1.00 94.81 169 GLU A C 1
ATOM 1330 O O . GLU A 1 169 ? 11.425 -18.850 -12.624 1.00 94.81 169 GLU A O 1
ATOM 1335 N N . ALA A 1 170 ? 12.863 -17.693 -11.334 1.00 93.56 170 ALA A N 1
ATOM 1336 C CA . ALA A 1 170 ? 12.909 -18.673 -10.260 1.00 93.56 170 ALA A CA 1
ATOM 1337 C C . ALA A 1 170 ? 11.540 -18.813 -9.581 1.00 93.56 170 ALA A C 1
ATOM 1339 O O . ALA A 1 170 ? 11.059 -19.935 -9.426 1.00 93.56 170 ALA A O 1
ATOM 1340 N N . ALA A 1 171 ? 10.875 -17.698 -9.260 1.00 93.00 171 ALA A N 1
ATOM 1341 C CA . ALA A 1 171 ? 9.538 -17.706 -8.670 1.00 93.00 171 ALA A CA 1
ATOM 1342 C C . ALA A 1 171 ? 8.487 -18.339 -9.600 1.00 93.00 171 ALA A C 1
ATOM 1344 O O . ALA A 1 171 ? 7.710 -19.183 -9.157 1.00 93.00 171 ALA A O 1
ATOM 1345 N N . LEU A 1 172 ? 8.500 -18.009 -10.899 1.00 93.88 172 LEU A N 1
ATOM 1346 C CA . LEU A 1 172 ? 7.609 -18.616 -11.901 1.00 93.88 172 LEU A CA 1
ATOM 1347 C C . LEU A 1 172 ? 7.790 -20.136 -12.024 1.00 93.88 172 LEU A C 1
ATOM 1349 O O . LEU A 1 172 ? 6.859 -20.847 -12.399 1.00 93.88 172 LEU A O 1
ATOM 1353 N N . ARG A 1 173 ? 8.991 -20.636 -11.723 1.00 95.69 173 ARG A N 1
ATOM 1354 C CA . ARG A 1 173 ? 9.343 -22.061 -11.753 1.00 95.69 173 ARG A CA 1
ATOM 1355 C C . ARG A 1 173 ? 9.220 -22.745 -10.388 1.00 95.69 173 ARG A C 1
ATOM 1357 O O . ARG A 1 173 ? 9.642 -23.894 -10.270 1.00 95.69 173 ARG A O 1
ATOM 1364 N N . ASP A 1 174 ? 8.680 -22.054 -9.382 1.00 93.25 174 ASP A N 1
ATOM 1365 C CA . ASP A 1 174 ? 8.606 -22.521 -7.991 1.00 93.25 174 ASP A CA 1
ATOM 1366 C C . ASP A 1 174 ? 9.970 -23.022 -7.470 1.00 93.25 174 ASP A C 1
ATOM 1368 O O . ASP A 1 174 ? 10.090 -24.064 -6.819 1.00 93.25 174 ASP A O 1
ATOM 1372 N N . LEU A 1 175 ? 11.040 -22.302 -7.826 1.00 90.56 175 LEU A N 1
ATOM 1373 C CA . LEU A 1 175 ? 12.390 -22.566 -7.342 1.00 90.56 175 LEU A CA 1
ATOM 1374 C C . LEU A 1 175 ? 12.636 -21.801 -6.047 1.00 90.56 175 LEU A C 1
ATOM 1376 O O . LEU A 1 175 ? 12.248 -20.644 -5.892 1.00 90.56 175 LEU A O 1
ATOM 1380 N N . HIS A 1 176 ? 13.357 -22.435 -5.129 1.00 88.19 176 HIS A N 1
ATOM 1381 C CA . HIS A 1 176 ? 13.667 -21.863 -3.824 1.00 88.19 176 HIS A CA 1
ATOM 1382 C C . HIS A 1 176 ? 15.171 -21.782 -3.624 1.00 88.19 176 HIS A C 1
ATOM 1384 O O . HIS A 1 176 ? 15.937 -22.617 -4.114 1.00 88.19 176 HIS A O 1
ATOM 1390 N N . LEU A 1 177 ? 15.595 -20.773 -2.866 1.00 86.50 177 LEU A N 1
ATOM 1391 C CA . LEU A 1 177 ? 16.994 -20.605 -2.519 1.00 86.50 177 LEU A CA 1
ATOM 1392 C C . LEU A 1 177 ? 17.382 -21.628 -1.453 1.00 86.50 177 LEU A C 1
ATOM 1394 O O . LEU A 1 177 ? 17.009 -21.487 -0.284 1.00 86.50 177 LEU A O 1
ATOM 1398 N N . ARG A 1 178 ? 18.175 -22.636 -1.817 1.00 83.69 178 ARG A N 1
ATOM 1399 C CA . ARG A 1 178 ? 18.807 -23.491 -0.814 1.00 83.69 178 ARG A CA 1
ATOM 1400 C C . ARG A 1 178 ? 20.108 -22.864 -0.356 1.00 83.69 178 ARG A C 1
ATOM 1402 O O . ARG A 1 178 ? 21.045 -22.682 -1.127 1.00 83.69 178 ARG A O 1
ATOM 1409 N N . GLN A 1 179 ? 20.179 -22.558 0.937 1.00 74.94 179 GLN A N 1
ATOM 1410 C CA . GLN A 1 179 ? 21.474 -22.372 1.573 1.00 74.94 179 GLN A CA 1
ATOM 1411 C C . GLN A 1 179 ? 22.129 -23.745 1.566 1.00 74.94 179 GLN A C 1
ATOM 1413 O O . GLN A 1 179 ? 21.658 -24.646 2.257 1.00 74.94 179 GLN A O 1
ATOM 1418 N N . SER A 1 180 ? 23.169 -23.925 0.752 1.00 67.25 180 SER A N 1
ATOM 1419 C CA . SER A 1 180 ? 24.024 -25.096 0.876 1.00 67.25 180 SER A CA 1
ATOM 1420 C C . SER A 1 180 ? 24.562 -25.074 2.302 1.00 67.25 180 SER A C 1
ATOM 1422 O O . SER A 1 180 ? 25.414 -24.241 2.631 1.00 67.25 180 SER A O 1
ATOM 1424 N N . GLU A 1 181 ? 24.008 -25.917 3.174 1.00 59.66 181 GLU A N 1
ATOM 1425 C CA . GLU A 1 181 ? 24.592 -26.154 4.481 1.00 59.66 181 GLU A CA 1
ATOM 1426 C C . GLU A 1 181 ? 26.011 -26.608 4.203 1.00 59.66 181 GLU A C 1
ATOM 1428 O O . GLU A 1 181 ? 26.253 -27.675 3.635 1.00 59.66 181 GLU A O 1
ATOM 1433 N N . ARG A 1 182 ? 26.966 -25.741 4.523 1.00 55.47 182 ARG A N 1
ATOM 1434 C CA . ARG A 1 182 ? 28.368 -26.089 4.457 1.00 55.47 182 ARG A CA 1
ATOM 1435 C C . ARG A 1 182 ? 28.547 -27.167 5.516 1.00 55.47 182 ARG A C 1
ATOM 1437 O O . ARG A 1 182 ? 28.749 -26.850 6.687 1.00 55.47 182 ARG A O 1
ATOM 1444 N N . ARG A 1 183 ? 28.424 -28.441 5.130 1.00 50.59 183 ARG A N 1
ATOM 1445 C CA . ARG A 1 183 ? 28.986 -29.535 5.912 1.00 50.59 183 ARG A CA 1
ATOM 1446 C C . ARG A 1 183 ? 30.462 -29.205 5.987 1.00 50.59 183 ARG A C 1
ATOM 1448 O O . ARG A 1 183 ? 31.195 -29.352 5.015 1.00 50.59 183 ARG A O 1
ATOM 1455 N N . VAL A 1 184 ? 30.872 -28.652 7.121 1.00 56.28 184 VAL A N 1
ATOM 1456 C CA . VAL A 1 184 ? 32.272 -28.649 7.503 1.00 56.28 184 VAL A CA 1
ATOM 1457 C C . VAL A 1 184 ? 32.586 -30.124 7.687 1.00 56.28 184 VAL A C 1
ATOM 1459 O O . VAL A 1 184 ? 32.363 -30.689 8.753 1.00 56.28 184 VAL A O 1
ATOM 1462 N N . GLU A 1 185 ? 32.993 -30.781 6.606 1.00 55.88 185 GLU A N 1
ATOM 1463 C CA . GLU A 1 185 ? 33.679 -32.052 6.703 1.00 55.88 185 GLU A CA 1
ATOM 1464 C C . GLU A 1 185 ? 34.958 -31.736 7.469 1.00 55.88 185 GLU A C 1
ATOM 1466 O O . GLU A 1 185 ? 35.937 -31.229 6.927 1.00 55.88 185 GLU A O 1
ATOM 1471 N N . THR A 1 186 ? 34.921 -31.946 8.783 1.00 55.22 186 THR A N 1
ATOM 1472 C CA . THR A 1 186 ? 36.116 -32.038 9.614 1.00 55.22 186 THR A CA 1
ATOM 1473 C C . THR A 1 186 ? 36.855 -33.308 9.210 1.00 55.22 186 THR A C 1
ATOM 1475 O O . THR A 1 186 ? 36.917 -34.275 9.964 1.00 55.22 186 THR A O 1
ATOM 1478 N N . THR A 1 187 ? 37.406 -33.339 7.998 1.00 53.91 187 THR A N 1
ATOM 1479 C CA . THR A 1 187 ? 38.555 -34.186 7.712 1.00 53.91 187 THR A CA 1
ATOM 1480 C C . THR A 1 187 ? 39.682 -33.621 8.553 1.00 53.91 187 THR A C 1
ATOM 1482 O O . THR A 1 187 ? 40.203 -32.543 8.271 1.00 53.91 187 THR A O 1
ATOM 1485 N N . GLY A 1 188 ? 39.960 -34.296 9.665 1.00 57.91 188 GLY A N 1
ATOM 1486 C CA . GLY A 1 188 ? 41.029 -33.944 10.580 1.00 57.91 188 GLY A CA 1
ATOM 1487 C C . GLY A 1 188 ? 42.366 -33.931 9.854 1.00 57.91 188 GLY A C 1
ATOM 1488 O O . GLY A 1 188 ? 43.015 -34.960 9.718 1.00 57.91 188 GLY A O 1
ATOM 1489 N N . THR A 1 189 ? 42.791 -32.754 9.421 1.00 53.47 189 THR A N 1
ATOM 1490 C CA . THR A 1 189 ? 44.185 -32.447 9.135 1.00 53.47 189 THR A CA 1
ATOM 1491 C C . THR A 1 189 ? 44.571 -31.264 10.005 1.00 53.47 189 THR A C 1
ATOM 1493 O O . THR A 1 189 ? 44.200 -30.112 9.794 1.00 53.47 189 THR A O 1
ATOM 1496 N N . CYS A 1 190 ? 45.294 -31.597 11.066 1.00 54.16 190 CYS A N 1
ATOM 1497 C CA . CYS A 1 190 ? 46.065 -30.689 11.893 1.00 54.16 190 CYS A CA 1
ATOM 1498 C C . CYS A 1 190 ? 47.147 -30.021 11.026 1.00 54.16 190 CYS A C 1
ATOM 1500 O O . CYS A 1 190 ? 48.274 -30.493 10.938 1.00 54.16 190 CYS A O 1
ATOM 1502 N N . GLY A 1 191 ? 46.793 -28.931 10.350 1.00 54.41 191 GLY A N 1
ATOM 1503 C CA . GLY A 1 191 ? 47.718 -28.139 9.546 1.00 54.41 191 GLY A CA 1
ATOM 1504 C C . GLY A 1 191 ? 47.194 -26.720 9.408 1.00 54.41 191 GLY A C 1
ATOM 1505 O O . GLY A 1 191 ? 46.156 -26.490 8.798 1.00 54.41 191 GLY A O 1
ATOM 1506 N N . ALA A 1 192 ? 47.872 -25.784 10.061 1.00 57.88 192 ALA A N 1
ATOM 1507 C CA . ALA A 1 192 ? 47.479 -24.393 10.174 1.00 57.88 192 ALA A CA 1
ATOM 1508 C C . ALA A 1 192 ? 47.550 -23.667 8.823 1.00 57.88 192 ALA A C 1
ATOM 1510 O O . ALA A 1 192 ? 48.609 -23.187 8.451 1.00 57.88 192 ALA A O 1
ATOM 1511 N N . ASP A 1 193 ? 46.418 -23.531 8.135 1.00 59.78 193 ASP A N 1
ATOM 1512 C CA . ASP A 1 193 ? 46.215 -22.478 7.139 1.00 59.78 193 ASP A CA 1
ATOM 1513 C C . ASP A 1 193 ? 44.724 -22.139 7.032 1.00 59.78 193 ASP A C 1
ATOM 1515 O O . ASP A 1 193 ? 43.880 -23.001 6.791 1.00 59.78 193 ASP A O 1
ATOM 1519 N N . LYS A 1 194 ? 44.365 -20.870 7.270 1.00 52.66 194 LYS A N 1
ATOM 1520 C CA . LYS A 1 194 ? 42.981 -20.379 7.140 1.00 52.66 194 LYS A CA 1
ATOM 1521 C C . LYS A 1 194 ? 42.701 -20.068 5.665 1.00 52.66 194 LYS A C 1
ATOM 1523 O O . LYS A 1 194 ? 43.224 -19.061 5.181 1.00 52.66 194 LYS A O 1
ATOM 1528 N N . PRO A 1 195 ? 41.834 -20.813 4.956 1.00 50.69 195 PRO A N 1
ATOM 1529 C CA . PRO A 1 195 ? 41.463 -20.432 3.601 1.00 50.69 195 PRO A CA 1
ATOM 1530 C C . PRO A 1 195 ? 40.597 -19.162 3.631 1.00 50.69 195 PRO A C 1
ATOM 1532 O O . PRO A 1 195 ? 39.455 -19.169 4.098 1.00 50.69 195 PRO A O 1
ATOM 1535 N N . ARG A 1 196 ? 41.139 -18.051 3.113 1.00 52.38 196 ARG A N 1
ATOM 1536 C CA . ARG A 1 196 ? 40.359 -16.869 2.713 1.00 52.38 196 ARG A CA 1
ATOM 1537 C C . ARG A 1 196 ? 39.799 -17.126 1.320 1.00 52.38 196 ARG A C 1
ATOM 1539 O O . ARG A 1 196 ? 40.472 -16.900 0.325 1.00 52.38 196 ARG A O 1
ATOM 1546 N N . GLY A 1 197 ? 38.575 -17.629 1.268 1.00 49.81 197 GLY A N 1
ATOM 1547 C CA . GLY A 1 197 ? 37.893 -17.904 0.008 1.00 49.81 197 GLY A CA 1
ATOM 1548 C C . GLY A 1 197 ? 36.611 -18.681 0.242 1.00 49.81 197 GLY A C 1
ATOM 1549 O O . GLY A 1 197 ? 36.507 -19.847 -0.124 1.00 49.81 197 GLY A O 1
ATOM 1550 N N . LEU A 1 198 ? 35.645 -18.066 0.923 1.00 48.22 198 LEU A N 1
ATOM 1551 C CA . LEU A 1 198 ? 34.296 -18.617 1.010 1.00 48.22 198 LEU A CA 1
ATOM 1552 C C . LEU A 1 198 ? 33.539 -18.196 -0.254 1.00 48.22 198 LEU A C 1
ATOM 1554 O O . LEU A 1 198 ? 32.870 -17.168 -0.255 1.00 48.22 198 LEU A O 1
ATOM 1558 N N . SER A 1 199 ? 33.662 -18.958 -1.343 1.00 53.19 199 SER A N 1
ATOM 1559 C CA . SER A 1 199 ? 32.652 -18.902 -2.398 1.00 53.19 199 SER A CA 1
ATOM 1560 C C . SER A 1 199 ? 31.405 -19.614 -1.871 1.00 53.19 199 SER A C 1
ATOM 1562 O O . SER A 1 199 ? 31.413 -20.814 -1.591 1.00 53.19 199 SER A O 1
ATOM 1564 N N . ASN A 1 200 ? 30.337 -18.851 -1.653 1.00 53.28 200 ASN A N 1
ATOM 1565 C CA . ASN A 1 200 ? 29.015 -19.417 -1.433 1.00 53.28 200 ASN A CA 1
ATOM 1566 C C . ASN A 1 200 ? 28.455 -19.730 -2.819 1.00 53.28 200 ASN A C 1
ATOM 1568 O O . ASN A 1 200 ? 28.079 -18.817 -3.551 1.00 53.28 200 ASN A O 1
ATOM 1572 N N . SER A 1 201 ? 28.446 -21.002 -3.209 1.00 57.28 201 SER A N 1
ATOM 1573 C CA . SER A 1 201 ? 27.686 -21.421 -4.383 1.00 57.28 201 SER A CA 1
ATOM 1574 C C . SER A 1 201 ? 26.211 -21.397 -4.011 1.00 57.28 201 SER A C 1
ATOM 1576 O O . SER A 1 201 ? 25.773 -22.144 -3.137 1.00 57.28 201 SER A O 1
ATOM 1578 N N . VAL A 1 202 ? 25.458 -20.516 -4.653 1.00 62.62 202 VAL A N 1
ATOM 1579 C CA . VAL A 1 202 ? 24.014 -20.425 -4.491 1.00 62.62 202 VAL A CA 1
ATOM 1580 C C . VAL A 1 202 ? 23.371 -21.052 -5.721 1.00 62.62 202 VAL A C 1
ATOM 1582 O O . VAL A 1 202 ? 23.718 -20.690 -6.843 1.00 62.62 202 VAL A O 1
ATOM 1585 N N . ALA A 1 203 ? 22.474 -22.014 -5.514 1.00 73.62 203 ALA A N 1
ATOM 1586 C CA . ALA A 1 203 ? 21.763 -22.694 -6.588 1.00 73.62 203 ALA A CA 1
ATOM 1587 C C . ALA A 1 203 ? 20.253 -22.667 -6.326 1.00 73.62 203 ALA A C 1
ATOM 1589 O O . ALA A 1 203 ? 19.802 -22.811 -5.185 1.00 73.62 203 ALA A O 1
ATOM 1590 N N . TRP A 1 204 ? 19.488 -22.472 -7.398 1.00 74.62 204 TRP A N 1
ATOM 1591 C CA . TRP A 1 204 ? 18.035 -22.591 -7.404 1.00 74.62 204 TRP A CA 1
ATOM 1592 C C . TRP A 1 204 ? 17.651 -24.066 -7.531 1.00 74.62 204 TRP A C 1
ATOM 1594 O O . TRP A 1 204 ? 18.088 -24.732 -8.469 1.00 74.62 204 TRP A O 1
ATOM 1604 N N . GLU A 1 205 ? 16.828 -24.578 -6.615 1.00 72.94 205 GLU A N 1
ATOM 1605 C CA . GLU A 1 205 ? 16.314 -25.952 -6.679 1.00 72.94 205 GLU A CA 1
ATOM 1606 C C . GLU A 1 205 ? 14.779 -25.967 -6.734 1.00 72.94 205 GLU A C 1
ATOM 1608 O O . GLU A 1 205 ? 14.152 -25.097 -6.119 1.00 72.94 205 GLU A O 1
ATOM 1613 N N . PRO A 1 206 ? 14.159 -26.947 -7.424 1.00 72.75 206 PRO A N 1
ATOM 1614 C CA . PRO A 1 206 ? 12.712 -27.129 -7.409 1.00 72.75 206 PRO A CA 1
ATOM 1615 C C . PRO A 1 206 ? 12.175 -27.264 -5.985 1.00 72.75 206 PRO A C 1
ATOM 1617 O O . PRO A 1 206 ? 12.697 -28.043 -5.179 1.00 72.75 206 PRO A O 1
ATOM 1620 N N . GLY A 1 207 ? 11.111 -26.525 -5.677 1.00 64.75 207 GLY A N 1
ATOM 1621 C CA . GLY A 1 207 ? 10.372 -26.690 -4.438 1.00 64.75 207 GLY A CA 1
ATOM 1622 C C . GLY A 1 207 ? 9.783 -28.094 -4.359 1.00 64.75 207 GLY A C 1
ATOM 1623 O O . GLY A 1 207 ? 8.946 -28.486 -5.170 1.00 64.75 207 GLY A O 1
ATOM 1624 N N . VAL A 1 208 ? 10.179 -28.873 -3.350 1.00 55.84 208 VAL A N 1
ATOM 1625 C CA . VAL A 1 208 ? 9.349 -30.007 -2.939 1.00 55.84 208 VAL A CA 1
ATOM 1626 C C . VAL A 1 208 ? 8.151 -29.382 -2.238 1.00 55.84 208 VAL A C 1
ATOM 1628 O O . VAL A 1 208 ? 8.261 -28.952 -1.090 1.00 55.84 208 VAL A O 1
ATOM 1631 N N . CYS A 1 209 ? 7.024 -29.281 -2.943 1.00 46.88 209 CYS A N 1
ATOM 1632 C CA . CYS A 1 209 ? 5.740 -28.965 -2.334 1.00 46.88 209 CYS A CA 1
ATOM 1633 C C . CYS A 1 209 ? 5.474 -30.012 -1.244 1.00 46.88 209 CYS A C 1
ATOM 1635 O O . CYS A 1 209 ? 4.966 -31.100 -1.524 1.00 46.88 209 CYS A O 1
ATOM 1637 N N . TYR A 1 210 ? 5.812 -29.706 0.010 1.00 48.72 210 TYR A N 1
ATOM 1638 C CA . TYR A 1 210 ? 5.288 -30.435 1.157 1.00 48.72 210 TYR A CA 1
ATOM 1639 C C . TYR A 1 210 ? 3.810 -30.081 1.246 1.00 48.72 210 TYR A C 1
ATOM 1641 O O . TYR A 1 210 ? 3.406 -29.199 2.003 1.00 48.72 210 TYR A O 1
ATOM 1649 N N . GLY A 1 211 ? 3.008 -30.715 0.390 1.00 42.34 211 GLY A N 1
ATOM 1650 C CA . GLY A 1 211 ? 1.568 -30.594 0.422 1.00 42.34 211 GLY A CA 1
ATOM 1651 C C . GLY A 1 211 ? 1.113 -30.885 1.842 1.00 42.34 211 GLY A C 1
ATOM 1652 O O . GLY A 1 211 ? 1.311 -31.990 2.349 1.00 42.34 211 GLY A O 1
ATOM 1653 N N . CYS A 1 212 ? 0.525 -29.880 2.493 1.00 42.72 212 CYS A N 1
ATOM 1654 C CA . CYS A 1 212 ? -0.355 -30.103 3.624 1.00 42.72 212 CYS A CA 1
ATOM 1655 C C . CYS A 1 212 ? -1.322 -31.210 3.206 1.00 42.72 212 CYS A C 1
ATOM 1657 O O . CYS A 1 212 ? -2.143 -31.013 2.310 1.00 42.72 212 CYS A O 1
ATOM 1659 N N . GLY A 1 213 ? -1.176 -32.388 3.811 1.00 45.81 213 GLY A N 1
ATOM 1660 C CA . GLY A 1 213 ? -2.088 -33.503 3.633 1.00 45.81 213 GLY A CA 1
ATOM 1661 C C . GLY A 1 213 ? -3.455 -33.137 4.195 1.00 45.81 213 GLY A C 1
ATOM 1662 O O . GLY A 1 213 ? -3.772 -33.486 5.325 1.00 45.81 213 GLY A O 1
ATOM 1663 N N . CYS A 1 214 ? -4.248 -32.422 3.406 1.00 40.41 214 CYS A N 1
ATOM 1664 C CA . CYS A 1 214 ? -5.685 -32.308 3.572 1.00 40.41 214 CYS A CA 1
ATOM 1665 C C . CYS A 1 214 ? -6.308 -33.347 2.635 1.00 40.41 214 CYS A C 1
ATOM 1667 O O . CYS A 1 214 ? -6.600 -33.054 1.477 1.00 40.41 214 CYS A O 1
ATOM 1669 N N . ARG A 1 215 ? -6.414 -34.586 3.125 1.00 39.25 215 ARG A N 1
ATOM 1670 C CA . ARG A 1 215 ? -7.450 -35.523 2.680 1.00 39.25 215 ARG A CA 1
ATOM 1671 C C . ARG A 1 215 ? -8.622 -35.424 3.639 1.00 39.25 215 ARG A C 1
ATOM 1673 O O . ARG A 1 215 ? -8.347 -35.266 4.850 1.00 39.25 215 ARG A O 1
#

Mean predicted aligned error: 13.54 Å